Protein AF-0000000086326693 (afdb_homodimer)

Nearest PDB structures (foldseek):
  5u6q-assembly1_C  TM=7.916E-01  e=4.468E-05  Homo sapiens
  8vz9-assembly1_A  TM=7.920E-01  e=3.953E-05  Mus musculus
  4g42-assembly1_A  TM=7.982E-01  e=3.953E-05  Gallus gallus
  8vz8-assembly1_A  TM=7.924E-01  e=7.752E-05  Mus musculus
  4g43-assembly2_D  TM=7.027E-01  e=4.750E-05  Gallus gallus

Sequence (222 aa):
MMSLFAQTVAEQQIPERHSLYYVYTALSKPVAAPGIFEFVAMGLLDDRQIDYYNSRDKVKVPKQDWMKERNTKDYWDKGTQSRRSKDDCHCEAHHTVTQQNVSSAFNHHPEMMSLFAQTVAEQQIPERHSLYYVYTALSKPVAAPGIFEFVAMGLLDDRQIDYYNSRDKVKVPKQDWMKERNTKDYWDKGTQSRRSKDDCHCEAHHTVTQQNVSSAFNHHPE

Foldseek 3Di:
DPPPPPPPPPVPPPPDDKDKDWDWAADPDDDPDPPGARIKIFMDIRNHTQWIAGPPVLFIDGPDPVSVVVDDPVVRVVVSVVRVCCVVCVDPVCCVCCVVCVVVVVVPPDD/DPPPPPPPPPVPPPPDDKDKDWDWAADPDDDPDPPGARIKIFMDIRNHTQWIAGPPVLFIDGPDPVSVVVDDPVVRVVVSVVRVCCVVVPVVVPCVCVVVCVVVVVVPPDD

InterPro domains:
  IPR011161 MHC class I-like antigen recognition-like [PF00129] (16-102)
  IPR011162 MHC classes I/II-like antigen recognition protein [SSF54452] (17-88)
  IPR037055 MHC class I-like antigen recognition-like superfamily [G3DSA:3.30.500.10] (16-109)
  IPR050208 Antigen-presenting and immune regulatory MHC class I-related [PTHR16675] (7-99)

pLDDT: mean 78.83, std 21.09, range [26.77, 98.75]

Solvent-accessible surface area (backbone atoms only — not comparable to full-atom values): 12650 Å² total; per-residue (Å²): 133,84,76,78,75,74,70,72,72,69,72,74,71,68,80,79,76,45,40,38,37,40,39,40,36,38,37,77,46,79,55,100,46,89,93,49,58,39,28,35,38,37,32,26,47,71,88,35,59,40,32,41,30,36,63,82,79,63,47,44,39,65,61,34,69,68,53,48,72,72,48,55,71,65,58,38,50,52,49,19,53,56,51,46,49,55,57,68,50,60,37,67,60,55,50,47,48,46,54,47,41,55,52,48,66,58,59,63,54,74,128,133,85,77,76,74,73,69,73,71,70,70,74,71,70,83,78,74,46,41,39,37,40,40,38,36,37,37,77,47,81,55,99,46,89,93,50,58,38,28,36,37,36,32,26,48,69,87,36,57,40,33,40,31,37,64,83,79,63,46,45,40,65,62,35,70,68,52,48,72,72,46,55,70,65,57,38,51,52,47,18,52,55,51,46,48,53,63,71,65,30,50,51,67,50,40,49,48,45,53,49,41,55,51,48,65,58,58,63,52,77,129

Organism: NCBI:txid299321

Radius of gyration: 23.45 Å; Cα contacts (8 Å, |Δi|>4): 303; chains: 2; bounding box: 39×99×65 Å

Secondary structure (DSSP, 8-state):
------------------EEEEEEEEESS---STT--SEEEEEEETTEEEEEEETTT---EESSHHHHHHS-HHHHHHHHHHHHHHHHS--HHHHHHHHHHHHHHHHTS--/------------------EEEEEEEEESS---STT--SEEEEEEETTEEEEEEETTT---EESSHHHHHHS-HHHHHHHHHHHHHHHHS-TTHHHHHHHHHHHHHHHT---

Structure (mmCIF, N/CA/C/O backbone):
data_AF-0000000086326693-model_v1
#
loop_
_entity.id
_entity.type
_entity.pdbx_description
1 polymer 'MHC class I-like antigen recognition-like domain-containing protein'
#
loop_
_atom_site.group_PDB
_atom_site.id
_atom_site.type_symbol
_atom_site.label_atom_id
_atom_site.label_alt_id
_atom_site.label_comp_id
_atom_site.label_asym_id
_atom_site.label_entity_id
_atom_site.label_seq_id
_atom_site.pdbx_PDB_ins_code
_atom_site.Cartn_x
_atom_site.Cartn_y
_atom_site.Cartn_z
_atom_site.occupancy
_atom_site.B_iso_or_equiv
_atom_site.auth_seq_id
_atom_site.auth_comp_id
_atom_site.auth_asym_id
_atom_site.auth_atom_id
_atom_site.pdbx_PDB_model_num
ATOM 1 N N . MET A 1 1 ? -12.312 -61.75 -6.883 1 44.56 1 MET A N 1
ATOM 2 C CA . MET A 1 1 ? -11.453 -60.594 -7.117 1 44.56 1 MET A CA 1
ATOM 3 C C . MET A 1 1 ? -12.258 -59.312 -7.121 1 44.56 1 MET A C 1
ATOM 5 O O . MET A 1 1 ? -12.93 -59 -8.109 1 44.56 1 MET A O 1
ATOM 9 N N . MET A 1 2 ? -12.812 -58.938 -5.941 1 48.97 2 MET A N 1
ATOM 10 C CA . MET A 1 2 ? -13.539 -57.688 -5.723 1 48.97 2 MET A CA 1
ATOM 11 C C . MET A 1 2 ? -12.641 -56.469 -5.953 1 48.97 2 MET A C 1
ATOM 13 O O . MET A 1 2 ? -11.633 -56.312 -5.258 1 48.97 2 MET A O 1
ATOM 17 N N . SER A 1 3 ? -12.477 -55.969 -7.199 1 49.78 3 SER A N 1
ATOM 18 C CA . SER A 1 3 ? -11.727 -54.75 -7.531 1 49.78 3 SER A CA 1
ATOM 19 C C . SER A 1 3 ? -12.227 -53.562 -6.73 1 49.78 3 SER A C 1
ATOM 21 O O . SER A 1 3 ? -13.398 -53.188 -6.832 1 49.78 3 SER A O 1
ATOM 23 N N . LEU A 1 4 ? -11.766 -53.312 -5.527 1 51.91 4 LEU A N 1
ATOM 24 C CA . LEU A 1 4 ? -11.977 -52.094 -4.777 1 51.91 4 LEU A CA 1
ATOM 25 C C . LEU A 1 4 ? -11.656 -50.875 -5.633 1 51.91 4 LEU A C 1
ATOM 27 O O . LEU A 1 4 ? -10.5 -50.656 -6.02 1 51.91 4 LEU A O 1
ATOM 31 N N . PHE A 1 5 ? -12.586 -50.469 -6.551 1 54.91 5 PHE A N 1
ATOM 32 C CA . PHE A 1 5 ? -12.516 -49.188 -7.219 1 54.91 5 PHE A CA 1
ATOM 33 C C . PHE A 1 5 ? -12.219 -48.094 -6.215 1 54.91 5 PHE A C 1
ATOM 35 O O . PHE A 1 5 ? -13.07 -47.75 -5.391 1 54.91 5 PHE A O 1
ATOM 42 N N . ALA A 1 6 ? -10.984 -47.969 -5.742 1 54.5 6 ALA A N 1
ATOM 43 C CA . ALA A 1 6 ? -10.602 -46.719 -5.074 1 54.5 6 ALA A CA 1
ATOM 44 C C . ALA A 1 6 ? -11.047 -45.5 -5.879 1 54.5 6 ALA A C 1
ATOM 46 O O . ALA A 1 6 ? -10.508 -45.25 -6.957 1 54.5 6 ALA A O 1
ATOM 47 N N . GLN A 1 7 ? -12.32 -45.188 -5.898 1 51.72 7 GLN A N 1
ATOM 48 C CA . GLN A 1 7 ? -12.695 -43.875 -6.414 1 51.72 7 GLN A CA 1
ATOM 49 C C . GLN A 1 7 ? -11.812 -42.781 -5.824 1 51.72 7 GLN A C 1
ATOM 51 O O . GLN A 1 7 ? -11.719 -42.656 -4.602 1 51.72 7 GLN A O 1
ATOM 56 N N . THR A 1 8 ? -10.672 -42.531 -6.383 1 52.81 8 THR A N 1
ATOM 57 C CA . THR A 1 8 ? -9.977 -41.312 -6.02 1 52.81 8 THR A CA 1
ATOM 58 C C . THR A 1 8 ? -10.961 -40.156 -5.855 1 52.81 8 THR A C 1
ATOM 60 O O . THR A 1 8 ? -11.719 -39.844 -6.773 1 52.81 8 THR A O 1
ATOM 63 N N . VAL A 1 9 ? -11.773 -40.125 -4.812 1 50.25 9 VAL A N 1
ATOM 64 C CA . VAL A 1 9 ? -12.477 -38.875 -4.496 1 50.25 9 VAL A CA 1
ATOM 65 C C . VAL A 1 9 ? -11.609 -37.688 -4.883 1 50.25 9 VAL A C 1
ATOM 67 O O . VAL A 1 9 ? -10.484 -37.531 -4.391 1 50.25 9 VAL A O 1
ATOM 70 N N . ALA A 1 10 ? -11.445 -37.375 -6.195 1 50.97 10 ALA A N 1
ATOM 71 C CA . ALA A 1 10 ? -10.883 -36.094 -6.539 1 50.97 10 ALA A CA 1
ATOM 72 C C . ALA A 1 10 ? -11.328 -35.031 -5.539 1 50.97 10 ALA A C 1
ATOM 74 O O . ALA A 1 10 ? -12.523 -34.75 -5.402 1 50.97 10 ALA A O 1
ATOM 75 N N . GLU A 1 11 ? -10.836 -34.969 -4.344 1 50.78 11 GLU A N 1
ATOM 76 C CA . GLU A 1 11 ? -11.148 -33.812 -3.488 1 50.78 11 GLU A CA 1
ATOM 77 C C . GLU A 1 11 ? -11.352 -32.531 -4.312 1 50.78 11 GLU A C 1
ATOM 79 O O . GLU A 1 11 ? -10.492 -32.188 -5.113 1 50.78 11 GLU A O 1
ATOM 84 N N . GLN A 1 12 ? -12.492 -32.312 -4.938 1 51.44 12 GLN A N 1
ATOM 85 C CA . GLN A 1 12 ? -12.844 -31.047 -5.574 1 51.44 12 GLN A CA 1
ATOM 86 C C . GLN A 1 12 ? -12.117 -29.875 -4.902 1 51.44 12 GLN A C 1
ATOM 88 O O . GLN A 1 12 ? -12.305 -29.625 -3.709 1 51.44 12 GLN A O 1
ATOM 93 N N . GLN A 1 13 ? -10.867 -29.641 -5.133 1 55.97 13 GLN A N 1
ATOM 94 C CA . GLN A 1 13 ? -10.062 -28.594 -4.504 1 55.97 13 GLN A CA 1
ATOM 95 C C . GLN A 1 13 ? -10.781 -27.25 -4.535 1 55.97 13 GLN A C 1
ATOM 97 O O . GLN A 1 13 ? -11.32 -26.859 -5.57 1 55.97 13 GLN A O 1
ATOM 102 N N . ILE A 1 14 ? -11.711 -26.891 -3.566 1 57.16 14 ILE A N 1
ATOM 103 C CA . ILE A 1 14 ? -12.273 -25.547 -3.439 1 57.16 14 ILE A CA 1
ATOM 104 C C . ILE A 1 14 ? -11.219 -24.516 -3.836 1 57.16 14 ILE A C 1
ATOM 106 O O . ILE A 1 14 ? -10.086 -24.547 -3.352 1 57.16 14 ILE A O 1
ATOM 110 N N . PRO A 1 15 ? -11.422 -24.016 -5.07 1 66 15 PRO A N 1
ATOM 111 C CA . PRO A 1 15 ? -10.422 -23.031 -5.469 1 66 15 PRO A CA 1
ATOM 112 C C . PRO A 1 15 ? -9.992 -22.125 -4.312 1 66 15 PRO A C 1
ATOM 114 O O . PRO A 1 15 ? -10.836 -21.656 -3.539 1 66 15 PRO A O 1
ATOM 117 N N . GLU A 1 16 ? -8.789 -22.219 -3.918 1 80.69 16 GLU A N 1
ATOM 118 C CA . GLU A 1 16 ? -8.242 -21.484 -2.785 1 80.69 16 GLU A CA 1
ATOM 119 C C . GLU A 1 16 ? -8.273 -19.969 -3.043 1 80.69 16 GLU A C 1
ATOM 121 O O . GLU A 1 16 ? -8.094 -19.531 -4.18 1 80.69 16 GLU A O 1
ATOM 126 N N . ARG A 1 17 ? -8.781 -19.172 -2.061 1 84.12 17 ARG A N 1
ATOM 127 C CA . ARG A 1 17 ? -8.742 -17.719 -2.086 1 84.12 17 ARG A CA 1
ATOM 128 C C . ARG A 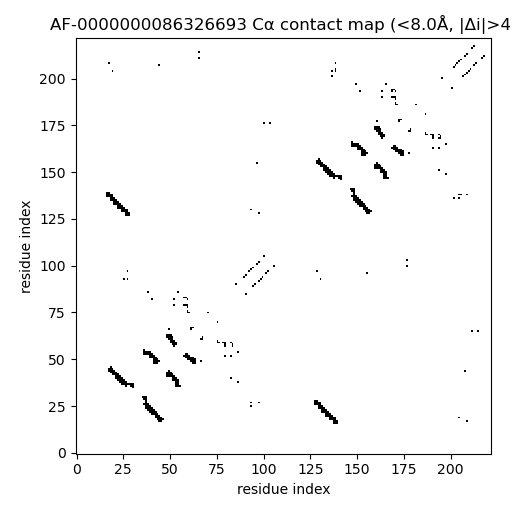1 17 ? -7.383 -17.203 -1.624 1 84.12 17 ARG A C 1
ATOM 130 O O . ARG A 1 17 ? -6.801 -17.719 -0.669 1 84.12 17 ARG A O 1
ATOM 137 N N . HIS A 1 18 ? -6.895 -16.312 -2.379 1 88.31 18 HIS A N 1
ATOM 138 C CA . HIS A 1 18 ? -5.637 -15.672 -2.02 1 88.31 18 HIS A CA 1
ATOM 139 C C . HIS A 1 18 ? -5.828 -14.172 -1.798 1 88.31 18 HIS A C 1
ATOM 141 O O . HIS A 1 18 ? -6.754 -13.578 -2.346 1 88.31 18 HIS A O 1
ATOM 147 N N . SER A 1 19 ? -5.016 -13.641 -0.996 1 90.62 19 SER A N 1
ATOM 148 C CA . SER A 1 19 ? -5.023 -12.203 -0.742 1 90.62 19 SER A CA 1
ATOM 149 C C . SER A 1 19 ? -3.674 -11.578 -1.074 1 90.62 19 SER A C 1
ATOM 151 O O . SER A 1 19 ? -2.627 -12.125 -0.717 1 90.62 19 SER A O 1
ATOM 153 N N . LEU A 1 20 ? -3.707 -10.516 -1.828 1 92.38 20 LEU A N 1
ATOM 154 C CA . LEU A 1 20 ? -2.523 -9.734 -2.158 1 92.38 20 LEU A CA 1
ATOM 155 C C . LEU A 1 20 ? -2.555 -8.375 -1.458 1 92.38 20 LEU A C 1
ATOM 157 O O . LEU A 1 20 ? -3.58 -7.695 -1.468 1 92.38 20 LEU A O 1
ATOM 161 N N . TYR A 1 21 ? -1.428 -8.094 -0.777 1 93.56 21 TYR A N 1
ATOM 162 C CA . TYR A 1 21 ? -1.257 -6.797 -0.128 1 93.56 21 TYR A CA 1
ATOM 163 C C . TYR A 1 21 ? -0.06 -6.051 -0.706 1 93.56 21 TYR A C 1
ATOM 165 O O . TYR A 1 21 ? 1.015 -6.633 -0.882 1 93.56 21 TYR A O 1
ATOM 173 N N . TYR A 1 22 ? -0.239 -4.762 -1.084 1 93.62 22 TYR A N 1
ATOM 174 C CA . TYR A 1 22 ? 0.846 -3.818 -1.333 1 93.62 22 TYR A CA 1
ATOM 175 C C . TYR A 1 22 ? 0.826 -2.682 -0.319 1 93.62 22 TYR A C 1
ATOM 177 O O . TYR A 1 22 ? -0.18 -1.98 -0.183 1 93.62 22 TYR A O 1
ATOM 185 N N . VAL A 1 23 ? 1.954 -2.525 0.413 1 95.88 23 VAL A N 1
ATOM 186 C CA . VAL A 1 23 ? 2.033 -1.565 1.509 1 95.88 23 VAL A CA 1
ATOM 187 C C . VAL A 1 23 ? 3.174 -0.583 1.255 1 95.88 23 VAL A C 1
ATOM 189 O O . VAL A 1 23 ? 4.297 -0.992 0.949 1 95.88 23 VAL A O 1
ATOM 192 N N . TYR A 1 24 ? 2.854 0.665 1.275 1 93.81 24 TYR A N 1
ATOM 193 C CA . TYR A 1 24 ? 3.824 1.752 1.235 1 93.81 24 TYR A CA 1
ATOM 194 C C . TYR A 1 24 ? 3.883 2.48 2.572 1 93.81 24 TYR A C 1
ATOM 196 O O . TYR A 1 24 ? 2.855 2.92 3.094 1 93.81 24 TYR A O 1
ATOM 204 N N . THR A 1 25 ? 5.059 2.541 3.166 1 94.31 25 THR A N 1
ATOM 205 C CA . THR A 1 25 ? 5.219 3.207 4.453 1 94.31 25 THR A CA 1
ATOM 206 C C . THR A 1 25 ? 6.234 4.34 4.355 1 94.31 25 THR A C 1
ATOM 208 O O . THR A 1 25 ? 7.293 4.184 3.74 1 94.31 25 THR A O 1
ATOM 211 N N . ALA A 1 26 ? 5.879 5.434 4.895 1 92.56 26 ALA A N 1
ATOM 212 C CA . ALA A 1 26 ? 6.801 6.559 5.016 1 92.56 26 ALA A CA 1
ATOM 213 C C . ALA A 1 26 ? 6.836 7.09 6.445 1 92.56 26 ALA A C 1
ATOM 215 O O . ALA A 1 26 ? 5.793 7.211 7.094 1 92.56 26 ALA A O 1
ATOM 216 N N . LEU A 1 27 ? 7.977 7.34 6.938 1 91.25 27 LEU A N 1
ATOM 217 C CA . LEU A 1 27 ? 8.172 7.992 8.227 1 91.25 27 LEU A CA 1
ATOM 218 C C . LEU A 1 27 ? 8.492 9.469 8.039 1 91.25 27 LEU A C 1
ATOM 220 O O . LEU A 1 27 ? 9.25 9.836 7.137 1 91.25 27 LEU A O 1
ATOM 224 N N . SER A 1 28 ? 7.906 10.297 8.883 1 85.75 28 SER A N 1
ATOM 225 C CA . SER A 1 28 ? 8.156 11.727 8.781 1 85.75 28 SER A CA 1
ATOM 226 C C . SER A 1 28 ? 9.578 12.07 9.219 1 85.75 28 SER A C 1
ATOM 228 O O . SER A 1 28 ? 10.094 13.141 8.875 1 85.75 28 SER A O 1
ATOM 230 N N . LYS A 1 29 ? 10.133 11.266 10.062 1 86 29 LYS A N 1
ATOM 231 C CA . LYS A 1 29 ? 11.516 11.398 10.523 1 86 29 LYS A CA 1
ATOM 232 C C . LYS A 1 29 ? 12.234 10.055 10.523 1 86 29 LYS A C 1
ATOM 234 O O . LYS A 1 29 ? 11.617 9.016 10.766 1 86 29 LYS A O 1
ATOM 239 N N . PRO A 1 30 ? 13.531 10.234 10.211 1 89.56 30 PRO A N 1
ATOM 240 C CA . PRO A 1 30 ? 14.281 8.977 10.234 1 89.56 30 PRO A CA 1
ATOM 241 C C . PRO A 1 30 ? 14.375 8.375 11.633 1 89.56 30 PRO A C 1
ATOM 243 O O . PRO A 1 30 ? 14.273 9.094 12.633 1 89.56 30 PRO A O 1
ATOM 246 N N . VAL A 1 31 ? 14.414 7.121 11.734 1 90.06 31 VAL A N 1
ATOM 247 C CA . VAL A 1 31 ? 14.688 6.371 12.953 1 90.06 31 VAL A CA 1
ATOM 248 C C . VAL A 1 31 ? 16.047 5.672 12.836 1 90.06 31 VAL A C 1
ATOM 250 O O . VAL A 1 31 ? 16.297 4.977 11.852 1 90.06 31 VAL A O 1
ATOM 253 N N . ALA A 1 32 ? 16.859 5.992 13.773 1 90.31 32 ALA A N 1
ATOM 254 C CA . ALA A 1 32 ? 18.172 5.375 13.773 1 90.31 32 ALA A CA 1
ATOM 255 C C . ALA A 1 32 ? 18.125 3.953 14.32 1 90.31 32 ALA A C 1
ATOM 257 O O . ALA A 1 32 ? 18.641 3.68 15.406 1 90.31 32 ALA A O 1
ATOM 258 N N . ALA A 1 33 ? 17.5 3.088 13.773 1 92.75 33 ALA A N 1
ATOM 259 C CA . ALA A 1 33 ? 17.391 1.672 14.125 1 92.75 33 ALA A CA 1
ATOM 260 C C . ALA A 1 33 ? 17.516 0.793 12.883 1 92.75 33 ALA A C 1
ATOM 262 O O . ALA A 1 33 ? 17.016 1.146 11.812 1 92.75 33 ALA A O 1
ATOM 263 N N . PRO A 1 34 ? 18.266 -0.292 13.062 1 93.69 34 PRO A N 1
ATOM 264 C CA . PRO A 1 34 ? 18.406 -1.204 11.922 1 93.69 34 PRO A CA 1
ATOM 265 C C . PRO A 1 34 ? 17.047 -1.695 11.398 1 93.69 34 PRO A C 1
ATOM 267 O O . PRO A 1 34 ? 16.156 -1.978 12.188 1 93.69 34 PRO A O 1
ATOM 270 N N . GLY A 1 35 ? 16.922 -1.695 10.211 1 94.31 35 GLY A N 1
ATOM 271 C CA . GLY A 1 35 ? 15.734 -2.291 9.602 1 94.31 35 GLY A CA 1
ATOM 272 C C . GLY A 1 35 ? 14.562 -1.332 9.508 1 94.31 35 GLY A C 1
ATOM 273 O O . GLY A 1 35 ? 13.516 -1.68 8.969 1 94.31 35 GLY A O 1
ATOM 274 N N . ILE A 1 36 ? 14.797 -0.209 10.125 1 95.44 36 ILE A N 1
ATOM 275 C CA . ILE A 1 36 ? 13.742 0.793 10.055 1 95.44 36 ILE A CA 1
ATOM 276 C C . ILE A 1 36 ? 14.141 1.898 9.078 1 95.44 36 ILE A C 1
ATOM 278 O O . ILE A 1 36 ? 15.141 2.588 9.289 1 95.44 36 ILE A O 1
ATOM 282 N N . PHE A 1 37 ? 13.406 2.066 8.008 1 96 37 PHE A N 1
ATOM 283 C CA . PHE A 1 37 ? 13.742 2.992 6.938 1 96 37 PHE A CA 1
ATOM 284 C C . PHE A 1 37 ? 12.648 4.031 6.754 1 96 37 PHE A C 1
ATOM 286 O O . PHE A 1 37 ? 11.492 3.801 7.129 1 96 37 PHE A O 1
ATOM 293 N N . GLU A 1 38 ? 12.969 5.133 6.258 1 92.88 38 GLU A N 1
ATOM 294 C CA . GLU A 1 38 ? 12.023 6.234 6.09 1 92.88 38 GLU A CA 1
ATOM 295 C C . GLU A 1 38 ? 10.922 5.871 5.098 1 92.88 38 GLU A C 1
ATOM 297 O O . GLU A 1 38 ? 9.797 6.367 5.199 1 92.88 38 GLU A O 1
ATOM 302 N N . PHE A 1 39 ? 11.359 5.137 4.156 1 93.44 39 PHE A N 1
ATOM 303 C CA . PHE A 1 39 ? 10.383 4.664 3.182 1 93.44 39 PHE A CA 1
ATOM 304 C C . PHE A 1 39 ? 10.578 3.18 2.896 1 93.44 39 PHE A C 1
ATOM 306 O O . PHE A 1 39 ? 11.703 2.719 2.705 1 93.44 39 PHE A O 1
ATOM 313 N N . VAL A 1 40 ? 9.445 2.477 2.945 1 96.94 40 VAL A N 1
ATOM 314 C CA . VAL A 1 40 ? 9.414 1.059 2.604 1 96.94 40 VAL A CA 1
ATOM 315 C C . VAL A 1 40 ? 8.211 0.763 1.714 1 96.94 40 VAL A C 1
ATOM 317 O O . VAL A 1 40 ? 7.148 1.37 1.874 1 96.94 40 VAL A O 1
ATOM 320 N N . ALA A 1 41 ? 8.391 -0.062 0.745 1 96.31 41 ALA A N 1
ATOM 321 C CA . ALA A 1 41 ? 7.316 -0.651 -0.049 1 96.31 41 ALA A CA 1
ATOM 322 C C . ALA A 1 41 ? 7.434 -2.172 -0.093 1 96.31 41 ALA A C 1
ATOM 324 O O . ALA A 1 41 ? 8.531 -2.709 -0.288 1 96.31 41 ALA A O 1
ATOM 325 N N . MET A 1 42 ? 6.344 -2.85 0.125 1 97.62 42 MET A N 1
ATOM 326 C CA . MET A 1 42 ? 6.406 -4.309 0.083 1 97.62 42 MET A CA 1
ATOM 327 C C . MET A 1 42 ? 5.098 -4.898 -0.426 1 97.62 42 MET A C 1
ATOM 329 O O . MET A 1 42 ? 4.035 -4.289 -0.274 1 97.62 42 MET A O 1
ATOM 333 N N . GLY A 1 43 ? 5.207 -5.98 -1.081 1 94.75 43 GLY A N 1
ATOM 334 C CA . GLY A 1 43 ? 4.07 -6.816 -1.437 1 94.75 43 GLY A CA 1
ATOM 335 C C . GLY A 1 43 ? 3.975 -8.078 -0.604 1 94.75 43 GLY A C 1
ATOM 336 O O . GLY A 1 43 ? 4.992 -8.688 -0.269 1 94.75 43 GLY A O 1
ATOM 337 N N . LEU A 1 44 ? 2.76 -8.477 -0.249 1 95.31 44 LEU A N 1
ATOM 338 C CA . LEU A 1 44 ? 2.48 -9.727 0.451 1 95.31 44 LEU A CA 1
ATOM 339 C C . LEU A 1 44 ? 1.441 -10.555 -0.301 1 95.31 44 LEU A C 1
ATOM 341 O O . LE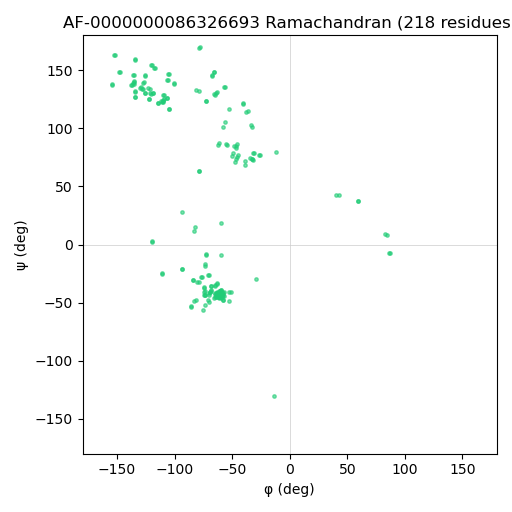U A 1 44 ? 0.426 -10.016 -0.751 1 95.31 44 LEU A O 1
ATOM 345 N N . LEU A 1 45 ? 1.754 -11.758 -0.489 1 92.81 45 LEU A N 1
ATOM 346 C CA . LEU A 1 45 ? 0.782 -12.734 -0.958 1 92.81 45 LEU A CA 1
ATOM 347 C C . LEU A 1 45 ? 0.445 -13.734 0.144 1 92.81 45 LEU A C 1
ATOM 349 O O . LEU A 1 45 ? 1.315 -14.484 0.6 1 92.81 45 LEU A O 1
ATOM 353 N N . ASP A 1 46 ? -0.819 -13.867 0.501 1 89.69 46 ASP A N 1
ATOM 354 C CA . ASP A 1 46 ? -1.253 -14.75 1.584 1 89.69 46 ASP A CA 1
ATOM 355 C C . ASP A 1 46 ? -0.317 -14.641 2.785 1 89.69 46 ASP A C 1
ATOM 357 O O . ASP A 1 46 ? 0.162 -15.648 3.299 1 89.69 46 ASP A O 1
ATOM 361 N N . ASP A 1 47 ? 0.16 -13.578 3.248 1 91 47 ASP A N 1
ATOM 362 C CA . ASP A 1 47 ? 0.946 -13.219 4.426 1 91 47 ASP A CA 1
ATOM 363 C C . ASP A 1 47 ? 2.434 -13.477 4.191 1 91 47 ASP A C 1
ATOM 365 O O . ASP A 1 47 ? 3.217 -13.523 5.141 1 91 47 ASP A O 1
ATOM 369 N N . ARG A 1 48 ? 2.75 -13.781 2.961 1 93.44 48 ARG A N 1
ATOM 370 C CA . ARG A 1 48 ? 4.152 -13.961 2.604 1 93.44 48 ARG A CA 1
ATOM 371 C C . ARG A 1 48 ? 4.668 -12.781 1.786 1 93.44 48 ARG A C 1
ATOM 373 O O . ARG A 1 48 ? 4.051 -12.391 0.792 1 93.44 48 ARG A O 1
ATOM 380 N N . GLN A 1 49 ? 5.762 -12.242 2.316 1 96.88 49 GLN A N 1
ATOM 381 C CA . GLN A 1 49 ? 6.371 -11.141 1.574 1 96.88 49 GLN A CA 1
ATOM 382 C C . GLN A 1 49 ? 6.91 -11.617 0.228 1 96.88 49 GLN A C 1
ATOM 384 O O . GLN A 1 49 ? 7.637 -12.609 0.162 1 96.88 49 GLN A O 1
ATOM 389 N N . ILE A 1 50 ? 6.523 -10.914 -0.867 1 94.5 50 ILE A N 1
ATOM 390 C CA . ILE A 1 50 ? 6.906 -11.383 -2.193 1 94.5 50 ILE A CA 1
ATOM 391 C C . ILE A 1 50 ? 7.926 -10.43 -2.809 1 94.5 50 ILE A C 1
ATOM 393 O O . ILE A 1 50 ? 8.695 -10.812 -3.693 1 94.5 50 ILE A O 1
ATOM 397 N N . ASP A 1 51 ? 7.949 -9.133 -2.385 1 96.62 51 ASP A N 1
ATOM 398 C CA . ASP A 1 51 ? 8.953 -8.156 -2.807 1 96.62 51 ASP A CA 1
ATOM 399 C C . ASP A 1 51 ? 9.156 -7.09 -1.737 1 96.62 51 ASP A C 1
ATOM 401 O O . ASP A 1 51 ? 8.406 -7.023 -0.762 1 96.62 51 ASP A O 1
ATOM 405 N N . TYR A 1 52 ? 10.281 -6.367 -1.868 1 98.5 52 TYR A N 1
ATOM 406 C CA . TYR A 1 52 ? 10.664 -5.426 -0.825 1 98.5 52 TYR A CA 1
ATOM 407 C C . TYR A 1 52 ? 11.531 -4.305 -1.394 1 98.5 52 TYR A C 1
ATOM 409 O O . TYR A 1 52 ? 12.383 -4.547 -2.25 1 98.5 52 TYR A O 1
ATOM 417 N N . TYR A 1 53 ? 11.234 -3.168 -0.948 1 98.25 53 TYR A N 1
ATOM 418 C CA . TYR A 1 53 ? 11.977 -1.951 -1.249 1 98.25 53 TYR A CA 1
ATOM 419 C C . TYR A 1 53 ? 12.148 -1.095 -0 1 98.25 53 TYR A C 1
ATOM 421 O O . TYR A 1 53 ? 11.227 -0.963 0.804 1 98.25 53 TYR A O 1
ATOM 429 N N . ASN A 1 54 ? 13.398 -0.538 0.185 1 97.62 54 ASN A N 1
ATOM 430 C CA . ASN A 1 54 ? 13.602 0.446 1.244 1 97.62 54 ASN A CA 1
ATOM 431 C C . ASN A 1 54 ? 14.406 1.643 0.752 1 97.62 54 ASN A C 1
ATOM 433 O O . ASN A 1 54 ? 15.07 1.567 -0.286 1 97.62 54 ASN A O 1
ATOM 437 N N . SER A 1 55 ? 14.281 2.689 1.446 1 95.62 55 SER A N 1
ATOM 438 C CA . SER A 1 55 ? 14.844 3.975 1.033 1 95.62 55 SER A CA 1
ATOM 439 C C . SER A 1 55 ? 16.359 3.99 1.172 1 95.62 55 SER A C 1
ATOM 441 O O . SER A 1 55 ? 17.016 4.934 0.733 1 95.62 55 SER A O 1
ATOM 443 N N . ARG A 1 56 ? 16.953 2.982 1.783 1 96.56 56 ARG A N 1
ATOM 444 C CA . ARG A 1 56 ? 18.406 2.904 1.881 1 96.56 56 ARG A CA 1
ATOM 445 C C . ARG A 1 56 ? 19.016 2.256 0.638 1 96.56 56 ARG A C 1
ATOM 447 O O . ARG A 1 56 ? 19.859 2.85 -0.031 1 96.56 56 ARG A O 1
ATOM 454 N N . ASP A 1 57 ? 18.516 1.049 0.291 1 98.12 57 ASP A N 1
ATOM 455 C CA . ASP A 1 57 ? 19.078 0.278 -0.812 1 98.12 57 ASP A CA 1
ATOM 456 C C . ASP A 1 57 ? 18.5 0.728 -2.15 1 98.12 57 ASP A C 1
ATOM 458 O O . ASP A 1 57 ? 19.156 0.608 -3.188 1 98.12 57 ASP A O 1
ATOM 462 N N . LYS A 1 58 ? 17.344 1.158 -2.121 1 98.25 58 LYS A N 1
ATOM 463 C CA . LYS A 1 58 ? 16.641 1.764 -3.252 1 98.25 58 LYS A CA 1
ATOM 464 C C . LYS A 1 58 ? 16.547 0.792 -4.426 1 98.25 58 LYS A C 1
ATOM 466 O O . LYS A 1 58 ? 16.75 1.184 -5.578 1 98.25 58 LYS A O 1
ATOM 471 N N . VAL A 1 59 ? 16.344 -0.495 -4.113 1 98.75 59 VAL A N 1
ATOM 472 C CA . VAL A 1 59 ? 16.141 -1.547 -5.102 1 98.75 59 VAL A CA 1
ATOM 473 C C . VAL A 1 59 ? 14.961 -2.426 -4.68 1 98.75 59 VAL A C 1
ATOM 475 O O . VAL A 1 59 ? 14.867 -2.836 -3.521 1 98.75 59 VAL A O 1
ATOM 478 N N . LYS A 1 60 ? 13.977 -2.602 -5.617 1 98.56 60 LYS A N 1
ATOM 479 C CA . LYS A 1 60 ? 12.953 -3.623 -5.406 1 98.56 60 LYS A CA 1
ATOM 480 C C . LYS A 1 60 ? 13.523 -5.023 -5.609 1 98.56 60 LYS A C 1
ATOM 482 O O . LYS A 1 60 ? 14.047 -5.336 -6.68 1 98.56 60 LYS A O 1
ATOM 487 N N . VAL A 1 61 ? 13.398 -5.867 -4.574 1 98.56 61 VAL A N 1
ATOM 488 C CA . VAL A 1 61 ? 14.016 -7.188 -4.637 1 98.56 61 VAL A CA 1
ATOM 489 C C . VAL A 1 61 ? 12.969 -8.266 -4.371 1 98.56 61 VAL A C 1
ATOM 491 O O . VAL A 1 61 ? 12.008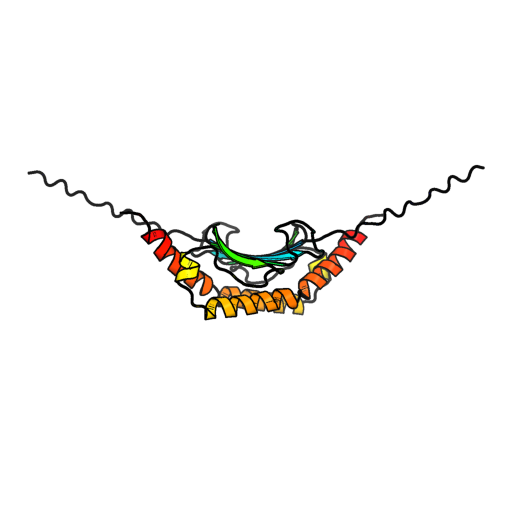 -8.039 -3.625 1 98.56 61 VAL A O 1
ATOM 494 N N . PRO A 1 62 ? 13.117 -9.43 -5.051 1 96.69 62 PRO A N 1
ATOM 495 C CA . PRO A 1 62 ? 12.234 -10.555 -4.734 1 96.69 62 PRO A CA 1
ATOM 496 C C . PRO A 1 62 ? 12.484 -11.133 -3.344 1 96.69 62 PRO A C 1
ATOM 498 O O . PRO A 1 62 ? 13.633 -11.18 -2.891 1 96.69 62 PRO A O 1
ATOM 501 N N . LYS A 1 63 ? 11.359 -11.586 -2.717 1 97.5 63 LYS A N 1
ATOM 502 C CA . LYS A 1 63 ? 11.508 -12.203 -1.398 1 97.5 63 LYS A CA 1
ATOM 503 C C . LYS A 1 63 ? 11.023 -13.648 -1.411 1 97.5 63 LYS A C 1
ATOM 505 O O . LYS A 1 63 ? 11 -14.312 -0.371 1 97.5 63 LYS A O 1
ATOM 510 N N . GLN A 1 64 ? 10.602 -14.172 -2.562 1 93.75 64 GLN A N 1
ATOM 511 C CA . GLN A 1 64 ? 10.266 -15.562 -2.822 1 93.75 64 GLN A CA 1
ATOM 512 C C . GLN A 1 64 ? 11.023 -16.094 -4.039 1 93.75 64 GLN A C 1
ATOM 514 O O . GLN A 1 64 ? 11.18 -15.383 -5.035 1 93.75 64 GLN A O 1
ATOM 519 N N . ASP A 1 65 ? 11.508 -17.281 -3.977 1 92.81 65 ASP A N 1
ATOM 520 C CA . ASP A 1 65 ? 12.289 -17.859 -5.066 1 92.81 65 ASP A CA 1
ATOM 521 C C . ASP A 1 65 ? 11.492 -17.859 -6.371 1 92.81 65 ASP A C 1
ATOM 523 O O . ASP A 1 65 ? 12.031 -17.547 -7.434 1 92.81 65 ASP A O 1
ATOM 527 N N . TRP A 1 66 ? 10.227 -18.266 -6.207 1 88.94 66 TRP A N 1
ATOM 528 C CA . TRP A 1 66 ? 9.445 -18.359 -7.43 1 88.94 66 TRP A CA 1
ATOM 529 C C . TRP A 1 66 ? 9.289 -16.984 -8.078 1 88.94 66 TRP A C 1
ATOM 531 O O . TRP A 1 66 ? 9.219 -16.875 -9.305 1 88.94 66 TRP A O 1
ATOM 541 N N . MET A 1 67 ? 9.203 -15.93 -7.227 1 91.69 67 MET A N 1
ATOM 542 C CA . MET A 1 67 ? 9.156 -14.578 -7.773 1 91.69 67 MET A CA 1
ATOM 543 C C . MET A 1 67 ? 10.438 -14.242 -8.531 1 91.69 67 MET A C 1
ATOM 545 O O . MET A 1 67 ? 10.391 -13.648 -9.602 1 91.69 67 MET A O 1
ATOM 549 N N . LYS A 1 68 ? 11.523 -14.562 -7.949 1 93.12 68 LYS A N 1
ATOM 550 C CA . LYS A 1 68 ? 12.828 -14.305 -8.555 1 93.12 68 LYS A CA 1
ATOM 551 C C . LYS A 1 68 ? 12.977 -15.047 -9.883 1 93.12 68 LYS A C 1
ATOM 553 O O . LYS A 1 68 ? 13.414 -14.469 -10.875 1 93.12 68 LYS A O 1
ATOM 558 N N . GLU A 1 69 ? 12.609 -16.25 -9.938 1 91.56 69 GLU A N 1
ATOM 559 C CA . GLU A 1 69 ? 12.859 -17.141 -11.07 1 91.56 69 GLU A CA 1
ATOM 560 C C . GLU A 1 69 ? 11.914 -16.828 -12.227 1 91.56 69 GLU A C 1
ATOM 562 O O . GLU A 1 69 ? 12.273 -17 -13.391 1 91.56 69 GLU A O 1
ATOM 567 N N . ARG A 1 70 ? 10.836 -16.344 -11.914 1 87.81 70 ARG A N 1
ATOM 568 C CA . ARG A 1 70 ? 9.797 -16.234 -12.93 1 87.81 70 ARG A CA 1
ATOM 569 C C . ARG A 1 70 ? 9.836 -14.859 -13.594 1 87.81 70 ARG A C 1
ATOM 571 O O . ARG A 1 70 ? 9.227 -14.648 -14.648 1 87.81 70 ARG A O 1
ATOM 578 N N . ASN A 1 71 ? 10.406 -13.945 -12.93 1 89.25 71 ASN A N 1
ATOM 579 C CA . ASN A 1 71 ? 10.398 -12.586 -13.461 1 89.25 71 ASN A CA 1
ATOM 580 C C . ASN A 1 71 ? 11.766 -12.203 -14.031 1 89.25 71 ASN A C 1
ATOM 582 O O . ASN A 1 71 ? 12.797 -12.656 -13.531 1 89.25 71 ASN A O 1
ATOM 586 N N . THR A 1 72 ? 11.703 -11.391 -15.07 1 92.38 72 THR A N 1
ATOM 587 C CA . THR A 1 72 ? 12.906 -10.93 -15.766 1 92.38 72 THR A CA 1
ATOM 588 C C . THR A 1 72 ? 13.578 -9.812 -14.984 1 92.38 72 THR A C 1
ATOM 590 O O . THR A 1 72 ? 12.977 -9.219 -14.086 1 92.38 72 THR A O 1
ATOM 593 N N . LYS A 1 73 ? 14.734 -9.492 -15.398 1 96 73 LYS A N 1
ATOM 594 C CA . LYS A 1 73 ? 15.43 -8.328 -14.859 1 96 73 LYS A CA 1
ATOM 595 C C . LYS A 1 73 ? 14.648 -7.047 -15.117 1 96 73 LYS A C 1
ATOM 597 O O . LYS A 1 73 ? 14.609 -6.152 -14.273 1 96 73 LYS A O 1
ATOM 602 N N . ASP A 1 74 ? 14.078 -6.965 -16.281 1 95.5 74 ASP A N 1
ATOM 603 C CA . ASP A 1 74 ? 13.312 -5.785 -16.672 1 95.5 74 ASP A CA 1
ATOM 604 C C . ASP A 1 74 ? 12.141 -5.562 -15.711 1 95.5 74 ASP A C 1
ATOM 606 O O . ASP A 1 74 ? 11.828 -4.426 -15.352 1 95.5 74 ASP A O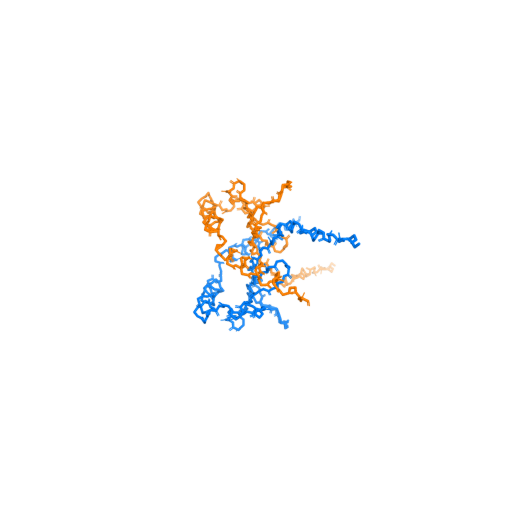 1
ATOM 610 N N . TYR A 1 75 ? 11.5 -6.609 -15.289 1 93.12 75 TYR A N 1
ATOM 611 C CA . TYR A 1 75 ? 10.414 -6.539 -14.32 1 93.12 75 TYR A CA 1
ATOM 612 C C . TYR A 1 75 ? 10.891 -5.898 -13.016 1 93.12 75 TYR A C 1
ATOM 614 O O . TYR A 1 75 ? 10.234 -5.004 -12.484 1 93.12 75 TYR A O 1
ATOM 622 N N . TRP A 1 76 ? 11.953 -6.273 -12.578 1 96.12 76 TRP A N 1
ATOM 623 C CA . TRP A 1 76 ? 12.484 -5.797 -11.312 1 96.12 76 TRP A CA 1
ATOM 624 C C . TRP A 1 76 ? 13.008 -4.371 -11.438 1 96.12 76 TRP A C 1
ATOM 626 O O . TRP A 1 76 ? 12.828 -3.551 -10.539 1 96.12 76 TRP A O 1
ATOM 636 N N . ASP A 1 77 ? 13.633 -4.062 -12.602 1 97.12 77 ASP A N 1
ATOM 637 C CA . ASP A 1 77 ? 14.133 -2.713 -12.844 1 97.12 77 ASP A CA 1
ATOM 638 C C . ASP A 1 77 ? 12.984 -1.708 -12.914 1 97.12 77 ASP A C 1
ATOM 640 O O . ASP A 1 77 ? 13.062 -0.628 -12.328 1 97.12 77 ASP A O 1
ATOM 644 N N . LYS A 1 78 ? 12.008 -2.113 -13.633 1 95.81 78 LYS A N 1
ATOM 645 C CA . LYS A 1 78 ? 10.852 -1.229 -13.734 1 95.81 78 LYS A CA 1
ATOM 646 C C . LYS A 1 78 ? 10.188 -1.029 -12.375 1 95.81 78 LYS A C 1
ATOM 648 O O . LYS A 1 78 ? 9.781 0.084 -12.031 1 95.81 78 LYS A O 1
ATOM 653 N N . GLY A 1 79 ? 10.078 -2.164 -11.609 1 94.94 79 GLY A N 1
ATOM 654 C CA . GLY A 1 79 ? 9.555 -2.057 -10.258 1 94.94 79 GLY A CA 1
ATOM 655 C C . GLY A 1 79 ? 10.391 -1.167 -9.359 1 94.94 79 GLY A C 1
ATOM 656 O O . GLY A 1 79 ? 9.852 -0.4 -8.562 1 94.94 79 GLY A O 1
ATOM 657 N N . THR A 1 80 ? 11.656 -1.288 -9.5 1 97.69 80 THR A N 1
ATOM 658 C CA . THR A 1 80 ? 12.57 -0.44 -8.742 1 97.69 80 THR A CA 1
ATOM 659 C C . THR A 1 80 ? 12.344 1.031 -9.078 1 97.69 80 THR A C 1
ATOM 661 O O . THR A 1 80 ? 12.219 1.867 -8.18 1 97.69 80 THR A O 1
ATOM 664 N N . GLN A 1 81 ? 12.195 1.35 -10.352 1 97.06 81 GLN A N 1
ATOM 665 C CA . GLN A 1 81 ? 11.992 2.732 -10.773 1 97.06 81 GLN A CA 1
ATOM 666 C C . GLN A 1 81 ? 10.672 3.279 -10.242 1 97.06 81 GLN A C 1
ATOM 668 O O . GLN A 1 81 ? 10.602 4.43 -9.812 1 97.06 81 GLN A O 1
ATOM 673 N N . SER A 1 82 ? 9.656 2.441 -10.32 1 92 82 SER A N 1
ATOM 674 C CA . SER A 1 82 ? 8.352 2.834 -9.805 1 92 82 SER A CA 1
ATOM 675 C C . SER A 1 82 ? 8.438 3.199 -8.32 1 92 82 SER A C 1
ATOM 677 O O . SER A 1 82 ? 7.93 4.242 -7.906 1 92 82 SER A O 1
ATOM 679 N N . ARG A 1 83 ? 9.086 2.352 -7.496 1 94.62 83 ARG A N 1
ATOM 680 C CA . ARG A 1 83 ? 9.195 2.586 -6.062 1 94.62 83 ARG A CA 1
ATOM 681 C C . ARG A 1 83 ? 10.086 3.793 -5.773 1 94.62 83 ARG A C 1
ATOM 683 O O . ARG A 1 83 ? 9.805 4.566 -4.855 1 94.62 83 ARG A O 1
ATOM 690 N N . ARG A 1 84 ? 11.133 3.973 -6.578 1 94.94 84 ARG A N 1
ATOM 691 C CA . ARG A 1 84 ? 12.031 5.105 -6.391 1 94.94 84 ARG A CA 1
ATOM 692 C C . ARG A 1 84 ? 11.297 6.43 -6.598 1 94.94 84 ARG A C 1
ATOM 694 O O . ARG A 1 84 ? 11.523 7.391 -5.863 1 94.94 84 ARG A O 1
ATOM 701 N N . SER A 1 85 ? 10.516 6.457 -7.605 1 91.25 85 SER A N 1
ATOM 702 C CA . SER A 1 85 ? 9.742 7.664 -7.871 1 91.25 85 SER A CA 1
ATOM 703 C C . SER A 1 85 ? 8.852 8.023 -6.691 1 91.25 85 SER A C 1
ATOM 705 O O . SER A 1 85 ? 8.758 9.188 -6.301 1 91.25 85 SER A O 1
ATOM 707 N N . LYS A 1 86 ? 8.227 7.051 -6.09 1 89.12 86 LYS A N 1
ATOM 708 C CA . LYS A 1 86 ? 7.375 7.266 -4.922 1 89.12 86 LYS A CA 1
ATOM 709 C C . LYS A 1 86 ? 8.195 7.676 -3.707 1 89.12 86 LYS A C 1
ATOM 711 O O . LYS A 1 86 ? 7.785 8.547 -2.936 1 89.12 86 LYS A O 1
ATOM 716 N N . ASP A 1 87 ? 9.305 7.047 -3.576 1 90.88 87 ASP A N 1
ATOM 717 C CA . ASP A 1 87 ? 10.25 7.336 -2.5 1 90.88 87 ASP A CA 1
ATOM 718 C C . ASP A 1 87 ? 10.758 8.773 -2.586 1 90.88 87 ASP A C 1
ATOM 720 O O . ASP A 1 87 ? 10.797 9.484 -1.581 1 90.88 87 ASP A O 1
ATOM 724 N N . ASP A 1 88 ? 11.148 9.195 -3.855 1 85.94 88 ASP A N 1
ATOM 725 C CA . ASP A 1 88 ? 11.719 10.523 -4.078 1 85.94 88 ASP A CA 1
ATOM 726 C C . ASP A 1 88 ? 10.641 11.609 -3.98 1 85.94 88 ASP A C 1
ATOM 728 O O . ASP A 1 88 ? 10.922 12.727 -3.543 1 85.94 88 ASP A O 1
ATOM 732 N N . CYS A 1 89 ? 9.641 11.242 -4.797 1 67.88 89 CYS A N 1
ATOM 733 C CA . CYS A 1 89 ? 8.562 12.227 -4.719 1 67.88 89 CYS A CA 1
ATOM 734 C C . CYS A 1 89 ? 8.023 12.328 -3.297 1 67.88 89 CYS A C 1
ATOM 736 O O . CYS A 1 89 ? 7.18 13.18 -3.012 1 67.88 89 CYS A O 1
ATOM 738 N N . HIS A 1 90 ? 8.875 11.828 -2.414 1 56.94 90 HIS A N 1
ATOM 739 C CA . HIS A 1 90 ? 8.484 11.875 -1.011 1 56.94 90 HIS A CA 1
ATOM 740 C C . HIS A 1 90 ? 7.262 12.773 -0.809 1 56.94 90 HIS A C 1
ATOM 742 O O . HIS A 1 90 ? 7.395 13.992 -0.722 1 56.94 90 HIS A O 1
ATOM 748 N N . CYS A 1 91 ? 5.973 12.273 -1.104 1 48.09 91 CYS A N 1
ATOM 749 C CA . CYS A 1 91 ? 4.625 12.484 -1.62 1 48.09 91 CYS A CA 1
ATOM 750 C C . CYS A 1 91 ? 3.967 13.68 -0.948 1 48.09 91 CYS A C 1
ATOM 752 O O . CYS A 1 91 ? 4.043 13.836 0.273 1 48.09 91 CYS A O 1
ATOM 754 N N . GLU A 1 92 ? 3.764 14.516 -1.835 1 46.91 92 GLU A N 1
ATOM 755 C CA . GLU A 1 92 ? 2.857 15.594 -1.441 1 46.91 92 GLU A CA 1
ATOM 756 C C . GLU A 1 92 ? 1.858 15.117 -0.39 1 46.91 92 GLU A C 1
ATOM 758 O O . GLU A 1 92 ? 1.54 15.852 0.549 1 46.91 92 GLU A O 1
ATOM 763 N N . ALA A 1 93 ? 1.597 13.797 -0.549 1 52.16 93 ALA A N 1
ATOM 764 C CA . ALA A 1 93 ? 0.569 13.344 0.384 1 52.16 93 ALA A CA 1
ATOM 765 C C . ALA A 1 93 ? 1.122 13.242 1.802 1 52.16 93 ALA A C 1
ATOM 767 O O . ALA A 1 93 ? 0.451 13.617 2.766 1 52.16 93 ALA A O 1
ATOM 768 N N . HIS A 1 94 ? 2.436 12.633 1.925 1 55.84 94 HIS A N 1
ATOM 769 C CA . HIS A 1 94 ? 3.014 12.602 3.264 1 55.84 94 HIS A CA 1
ATOM 770 C C . HIS A 1 94 ? 3.18 14.008 3.826 1 55.84 94 HIS A C 1
ATOM 772 O O . HIS A 1 94 ? 2.844 14.258 4.984 1 55.84 94 HIS A O 1
ATOM 778 N N . HIS A 1 95 ? 3.717 14.75 2.906 1 55.22 95 HIS A N 1
ATOM 779 C CA . HIS A 1 95 ? 3.945 16.109 3.381 1 55.22 95 HIS A CA 1
ATOM 780 C C . HIS A 1 95 ? 2.631 16.781 3.756 1 55.22 95 HIS A C 1
ATOM 782 O O . HIS A 1 95 ? 2.541 17.438 4.797 1 55.22 95 HIS A O 1
ATOM 788 N N . THR A 1 96 ? 1.722 16.531 2.926 1 56.81 96 THR A N 1
ATOM 789 C CA . THR A 1 96 ? 0.459 17.219 3.188 1 56.81 96 THR A CA 1
ATOM 790 C C . THR A 1 96 ? -0.206 16.656 4.441 1 56.81 96 THR A C 1
ATOM 792 O O . THR A 1 96 ? -0.68 17.422 5.289 1 56.81 96 THR A O 1
ATOM 795 N N . VAL A 1 97 ? -0.114 15.352 4.527 1 62.62 97 VAL A N 1
ATOM 796 C CA . VAL A 1 97 ? -0.823 14.742 5.645 1 62.62 97 VAL A CA 1
ATOM 797 C C . VAL A 1 97 ? -0.071 15.008 6.945 1 62.62 97 VAL A C 1
ATOM 799 O O . VAL A 1 97 ? -0.68 15.352 7.961 1 62.62 97 VAL A O 1
ATOM 802 N N . THR A 1 98 ? 1.161 14.906 6.812 1 61.53 98 THR A N 1
ATOM 803 C CA . THR A 1 98 ? 1.939 15.062 8.039 1 61.53 98 THR A CA 1
ATOM 804 C C . THR A 1 98 ? 1.995 16.531 8.461 1 61.53 98 THR A C 1
ATOM 806 O O . THR A 1 98 ? 1.901 16.828 9.656 1 61.53 98 THR A O 1
ATOM 809 N N . GLN A 1 99 ? 2.211 17.328 7.48 1 58.06 99 GLN A N 1
ATOM 810 C CA . GLN A 1 99 ? 2.258 18.734 7.852 1 58.06 99 GLN A CA 1
ATOM 811 C C . GLN A 1 99 ? 0.915 19.203 8.406 1 58.06 99 GLN A C 1
ATOM 813 O O . GLN A 1 99 ? 0.867 19.938 9.398 1 58.06 99 GLN A O 1
ATOM 818 N N . GLN A 1 100 ? -0.102 18.797 7.785 1 57.41 100 GLN A N 1
ATOM 819 C CA . GLN A 1 100 ? -1.419 19.203 8.258 1 57.41 100 GLN A CA 1
ATOM 820 C C . GLN A 1 100 ? -1.769 18.531 9.578 1 57.41 100 GLN A C 1
ATOM 822 O O . GLN A 1 100 ? -2.34 19.172 10.469 1 57.41 100 GLN A O 1
ATOM 827 N N . ASN A 1 101 ? -1.595 17.25 9.609 1 55.69 101 ASN A N 1
ATOM 828 C CA . ASN A 1 101 ? -1.927 16.531 10.836 1 55.69 101 ASN A CA 1
ATOM 829 C C . ASN A 1 101 ? -1.073 17.016 12.008 1 55.69 101 ASN A C 1
ATOM 831 O O . ASN A 1 101 ? -1.559 17.125 13.133 1 55.69 101 ASN A O 1
ATOM 835 N N . VAL A 1 102 ? 0.207 17.141 11.703 1 52.16 102 VAL A N 1
ATOM 836 C CA . VAL A 1 102 ? 1.095 17.609 12.766 1 52.16 102 VAL A CA 1
ATOM 837 C C . VAL A 1 102 ? 0.611 18.953 13.289 1 52.16 102 VAL A C 1
ATOM 839 O O . VAL A 1 102 ? 0.636 19.203 14.5 1 52.16 102 VAL A O 1
ATOM 842 N N . SER A 1 103 ? 0.211 19.734 12.328 1 50.75 103 SER A N 1
ATOM 843 C CA . SER A 1 103 ? -0.281 21.016 12.828 1 50.75 103 SER A CA 1
ATOM 844 C C . SER A 1 103 ? -1.604 20.844 13.57 1 50.75 103 SER A C 1
ATOM 846 O O . SER A 1 103 ? -1.83 21.484 14.602 1 50.75 103 SER A O 1
ATOM 848 N N . SER A 1 104 ? -2.492 20.047 13 1 49.59 104 SER A N 1
ATOM 849 C CA . SER A 1 104 ? -3.832 19.984 13.57 1 49.59 104 SER A CA 1
ATOM 850 C C . SER A 1 104 ? -3.879 19.047 14.766 1 49.59 104 SER A C 1
ATOM 852 O O . SER A 1 104 ? -4.598 19.297 15.734 1 49.59 104 SER A O 1
ATOM 854 N N . ALA A 1 105 ? -3.354 17.828 14.75 1 46.25 105 ALA A N 1
ATOM 855 C CA . ALA A 1 105 ? -3.326 16.984 15.945 1 46.25 105 ALA A CA 1
ATOM 856 C C . ALA A 1 105 ? -2.742 17.734 17.141 1 46.25 105 ALA A C 1
ATOM 858 O O . ALA A 1 105 ? -3.168 17.547 18.281 1 46.25 105 ALA A O 1
ATOM 859 N N . PHE A 1 106 ? -1.702 18.484 16.859 1 40.66 106 PHE A N 1
ATOM 860 C CA . PHE A 1 106 ? -1.073 19.172 17.969 1 40.66 106 PHE A CA 1
ATOM 861 C C . PHE A 1 106 ? -1.86 20.422 18.359 1 40.66 106 PHE A C 1
ATOM 863 O O . PHE A 1 106 ? -1.77 20.906 19.484 1 40.66 106 PHE A O 1
ATOM 870 N N . ASN A 1 107 ? -2.443 21.016 17.438 1 39.56 107 ASN A N 1
ATOM 871 C CA . ASN A 1 107 ? -3.156 22.188 17.938 1 39.56 107 ASN A CA 1
ATOM 872 C C . ASN A 1 107 ? -4.418 21.781 18.703 1 39.56 107 ASN A C 1
ATOM 874 O O . ASN A 1 107 ? -5.094 22.641 19.281 1 39.56 107 ASN A O 1
ATOM 878 N N . HIS A 1 108 ? -4.945 20.547 18.531 1 37.5 108 HIS A N 1
ATOM 879 C CA . HIS A 1 108 ? -6.121 20.328 19.375 1 37.5 108 HIS A CA 1
ATOM 880 C C . HIS A 1 108 ? -5.723 19.906 20.781 1 37.5 108 HIS A C 1
ATOM 882 O O . HIS A 1 108 ? -6.402 19.094 21.406 1 37.5 108 HIS A O 1
ATOM 888 N N . HIS A 1 109 ? -4.469 20.016 21.141 1 34.28 109 HIS A N 1
ATOM 889 C CA . HIS A 1 109 ? -4.383 20.047 22.594 1 34.28 109 HIS A CA 1
ATOM 890 C C . HIS A 1 109 ? -5.195 21.203 23.172 1 34.28 109 HIS A C 1
ATOM 892 O O . HIS A 1 109 ? -5.035 22.359 22.734 1 34.28 109 HIS 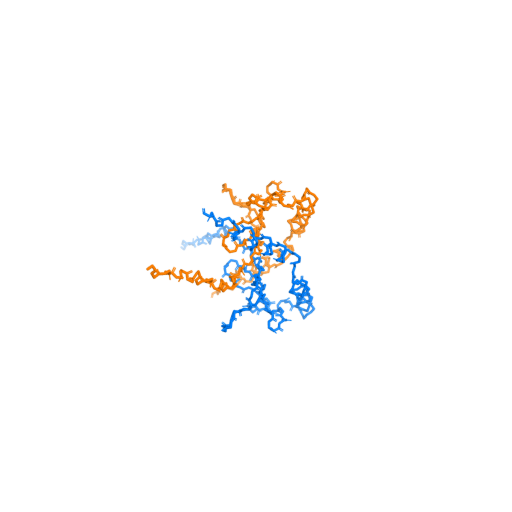A O 1
ATOM 898 N N . PRO A 1 110 ? -6.422 20.844 23.688 1 34.38 110 PRO A N 1
ATOM 899 C CA . PRO A 1 110 ? -7.086 21.875 24.484 1 34.38 110 PRO A CA 1
ATOM 900 C C . PRO A 1 110 ? -6.117 22.641 25.391 1 34.38 110 PRO A C 1
ATOM 902 O O . PRO A 1 110 ? -5.125 22.078 25.844 1 34.38 110 PRO A O 1
ATOM 905 N N . GLU A 1 111 ? -6.035 23.922 25.25 1 27.17 111 GLU A N 1
ATOM 906 C CA . GLU A 1 111 ? -5.738 24.641 26.484 1 27.17 111 GLU A CA 1
ATOM 907 C C . GLU A 1 111 ? -6.594 24.125 27.641 1 27.17 111 GLU A C 1
ATOM 909 O O . GLU A 1 111 ? -7.746 23.734 27.438 1 27.17 111 GLU A O 1
ATOM 914 N N . MET B 1 1 ? 8.008 38.438 49.219 1 43.75 1 MET B N 1
ATOM 915 C CA . MET B 1 1 ? 7.297 38.156 47.969 1 43.75 1 MET B CA 1
ATOM 916 C C . MET B 1 1 ? 8.195 37.438 46.969 1 43.75 1 MET B C 1
ATOM 918 O O . MET B 1 1 ? 9.016 38.031 46.312 1 43.75 1 MET B O 1
ATOM 922 N N . MET B 1 2 ? 8.633 36.156 47.344 1 48.47 2 MET B N 1
ATOM 923 C CA . MET B 1 2 ? 9.414 35.281 46.469 1 48.47 2 MET B CA 1
ATOM 924 C C . MET B 1 2 ? 8.641 34.938 45.219 1 48.47 2 MET B C 1
ATOM 926 O O . MET B 1 2 ? 7.566 34.344 45.281 1 48.47 2 MET B O 1
ATOM 930 N N . SER B 1 3 ? 8.703 35.75 44.125 1 48.09 3 SER B N 1
ATOM 931 C CA . SER B 1 3 ? 8.102 35.438 42.844 1 48.09 3 SER B CA 1
ATOM 932 C C . SER B 1 3 ? 8.57 34.094 42.281 1 48.09 3 SER B C 1
ATOM 934 O O . SER B 1 3 ? 9.766 33.875 42.094 1 48.09 3 SER B O 1
ATOM 936 N N . LEU B 1 4 ? 7.941 33 42.625 1 50.59 4 LEU B N 1
ATOM 937 C CA . LEU B 1 4 ? 8.133 31.703 42 1 50.59 4 LEU B CA 1
ATOM 938 C C . LEU B 1 4 ? 8.039 31.812 40.5 1 50.59 4 LEU B C 1
ATOM 940 O O . LEU B 1 4 ? 6.984 32.156 39.938 1 50.59 4 LEU B O 1
ATOM 944 N N . PHE B 1 5 ? 9.117 32.344 39.844 1 53.16 5 PHE B N 1
ATOM 945 C CA . PHE B 1 5 ? 9.25 32.25 38.375 1 53.16 5 PHE B CA 1
ATOM 946 C C . PHE B 1 5 ? 8.906 30.828 37.906 1 53.16 5 PHE B C 1
ATOM 948 O O . PHE B 1 5 ? 9.656 29.891 38.156 1 53.16 5 PHE B O 1
ATOM 955 N N . ALA B 1 6 ? 7.625 30.5 37.844 1 53.28 6 ALA B N 1
ATOM 956 C CA . ALA B 1 6 ? 7.246 29.312 37.094 1 53.28 6 ALA B CA 1
ATOM 957 C C . ALA B 1 6 ? 7.914 29.297 35.719 1 53.28 6 ALA B C 1
ATOM 959 O O . ALA B 1 6 ? 7.57 30.109 34.844 1 53.28 6 ALA B O 1
ATOM 960 N N . GLN B 1 7 ? 9.211 29.078 35.625 1 50.62 7 GLN B N 1
ATOM 961 C CA . GLN B 1 7 ? 9.773 28.797 34.312 1 50.62 7 GLN B CA 1
ATOM 962 C C . GLN B 1 7 ? 8.914 27.781 33.562 1 50.62 7 GLN B C 1
ATOM 964 O O . GLN B 1 7 ? 8.656 26.688 34.062 1 50.62 7 GLN B O 1
ATOM 969 N N . THR B 1 8 ? 7.906 28.219 32.875 1 51.91 8 THR B N 1
ATOM 970 C CA . THR B 1 8 ? 7.285 27.312 31.906 1 51.91 8 THR B CA 1
ATOM 971 C C . THR B 1 8 ? 8.344 26.484 31.188 1 51.91 8 THR B C 1
ATOM 973 O O . THR B 1 8 ? 9.242 27.047 30.547 1 51.91 8 THR B O 1
ATOM 976 N N . VAL B 1 9 ? 9.031 25.562 31.828 1 49.22 9 VAL B N 1
ATOM 977 C CA . VAL B 1 9 ? 9.805 24.594 31.047 1 49.22 9 VAL B CA 1
ATOM 978 C C . VAL B 1 9 ? 9.109 24.312 29.719 1 49.22 9 VAL B C 1
ATOM 980 O O . VAL B 1 9 ? 7.965 23.859 29.703 1 49.22 9 VAL B O 1
ATOM 983 N N . ALA B 1 10 ? 9.141 25.281 28.766 1 49.84 10 ALA B N 1
ATOM 984 C CA . ALA B 1 10 ? 8.758 24.891 27.406 1 49.84 10 ALA B CA 1
ATOM 985 C C . ALA B 1 10 ? 9.148 23.453 27.125 1 49.84 10 ALA B C 1
ATOM 987 O O . ALA B 1 10 ? 10.336 23.094 27.141 1 49.84 10 ALA B O 1
ATOM 988 N N . GLU B 1 11 ? 8.516 22.438 27.625 1 49.59 11 GLU B N 1
ATOM 989 C CA . GLU B 1 11 ? 8.812 21.094 27.172 1 49.59 11 GLU B CA 1
ATOM 990 C C . GLU B 1 11 ? 9.227 21.078 25.703 1 49.59 11 GLU B C 1
ATOM 992 O O . GLU B 1 11 ? 8.516 21.609 24.844 1 49.59 11 GLU B O 1
ATOM 997 N N . GLN B 1 12 ? 10.438 21.422 25.328 1 50.78 12 GLN B N 1
ATOM 998 C CA . GLN B 1 12 ? 10.961 21.234 23.984 1 50.78 12 GLN B CA 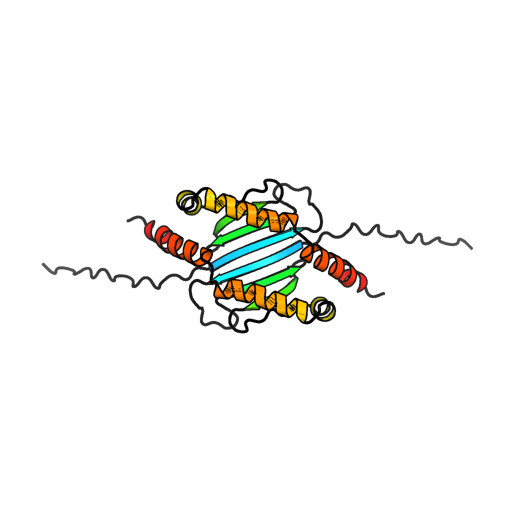1
ATOM 999 C C . GLN B 1 12 ? 10.258 20.078 23.266 1 50.78 12 GLN B C 1
ATOM 1001 O O . GLN B 1 12 ? 10.281 18.953 23.75 1 50.78 12 GLN B O 1
ATOM 1006 N N . GLN B 1 13 ? 9.078 20.234 22.781 1 54.69 13 GLN B N 1
ATOM 1007 C CA . GLN B 1 13 ? 8.281 19.188 22.156 1 54.69 13 GLN B CA 1
ATOM 1008 C C . GLN B 1 13 ? 9.117 18.391 21.141 1 54.69 13 GLN B C 1
ATOM 1010 O O . GLN B 1 13 ? 9.82 18.984 20.328 1 54.69 13 GLN B O 1
ATOM 1015 N N . ILE B 1 14 ? 9.945 17.359 21.516 1 55.69 14 ILE B N 1
ATOM 1016 C CA . ILE B 1 14 ? 10.586 16.453 20.562 1 55.69 14 ILE B CA 1
ATOM 1017 C C . ILE B 1 14 ? 9.688 16.25 19.359 1 55.69 14 ILE B C 1
ATOM 1019 O O . ILE B 1 14 ? 8.5 15.938 19.5 1 55.69 14 ILE B O 1
ATOM 1023 N N . PRO B 1 15 ? 10.055 16.984 18.281 1 64.88 15 PRO B N 1
ATOM 1024 C CA . PRO B 1 15 ? 9.195 16.797 17.109 1 64.88 15 PRO B CA 1
ATOM 1025 C C . PRO B 1 15 ? 8.711 15.352 16.969 1 64.88 15 PRO B C 1
ATOM 1027 O O . PRO B 1 15 ? 9.492 14.414 17.141 1 64.88 15 PRO B O 1
ATOM 1030 N N . GLU B 1 16 ? 7.461 15.133 17.094 1 80.75 16 GLU B N 1
ATOM 1031 C CA . GLU B 1 16 ? 6.848 13.812 17.062 1 80.75 16 GLU B CA 1
ATOM 1032 C C . GLU B 1 16 ? 7.027 13.156 15.695 1 80.75 16 GLU B C 1
ATOM 1034 O O . GLU B 1 16 ? 7.023 13.844 14.672 1 80.75 16 GLU B O 1
ATOM 1039 N N . ARG B 1 17 ? 7.496 11.898 15.672 1 84 17 ARG B N 1
ATOM 1040 C CA . ARG B 1 17 ? 7.57 11.078 14.461 1 84 17 ARG B CA 1
ATOM 1041 C C . ARG B 1 17 ? 6.207 10.5 14.109 1 84 17 ARG B C 1
ATOM 1043 O O . ARG B 1 17 ? 5.453 10.078 14.984 1 84 17 ARG B O 1
ATOM 1050 N N . HIS B 1 18 ? 5.883 10.641 12.891 1 88.56 18 HIS B N 1
ATOM 1051 C CA . HIS B 1 18 ? 4.641 10.07 12.391 1 88.56 18 HIS B CA 1
ATOM 1052 C C . HIS B 1 18 ? 4.91 9.016 11.32 1 88.56 18 HIS B C 1
ATOM 1054 O O . HIS B 1 18 ? 5.945 9.055 10.648 1 88.56 18 HIS B O 1
ATOM 1060 N N . SER B 1 19 ? 4.043 8.109 11.211 1 90.81 19 SER B N 1
ATOM 1061 C CA . SER B 1 19 ? 4.121 7.074 10.18 1 90.81 19 SER B CA 1
ATOM 1062 C C . SER B 1 19 ? 2.887 7.098 9.281 1 90.81 19 SER B C 1
ATOM 1064 O O . SER B 1 19 ? 1.759 7.191 9.766 1 90.81 19 SER B O 1
ATOM 1066 N N . LEU B 1 20 ? 3.115 7.117 7.996 1 92.5 20 LEU B N 1
ATOM 1067 C CA . LEU B 1 20 ? 2.059 7.031 6.992 1 92.5 20 LEU B CA 1
ATOM 1068 C C . LEU B 1 20 ? 2.09 5.684 6.285 1 92.5 20 LEU B C 1
ATOM 1070 O O . LEU B 1 20 ? 3.154 5.215 5.871 1 92.5 20 LEU B O 1
ATOM 1074 N N . TYR B 1 21 ? 0.891 5.043 6.266 1 93.81 21 TYR B N 1
ATOM 1075 C CA . TYR B 1 21 ? 0.726 3.783 5.555 1 93.81 21 TYR B CA 1
ATOM 1076 C C . TYR B 1 21 ? -0.312 3.914 4.445 1 93.81 21 TYR B C 1
ATOM 1078 O O . TYR B 1 21 ? -1.39 4.477 4.66 1 93.81 21 TYR B O 1
ATOM 1086 N N . TYR B 1 22 ? 0.021 3.461 3.209 1 93.81 22 TYR B N 1
ATOM 1087 C CA . TYR B 1 22 ? -0.942 3.201 2.145 1 93.81 22 TYR B CA 1
ATOM 1088 C C . TYR B 1 22 ? -0.985 1.718 1.796 1 93.81 22 TYR B C 1
ATOM 1090 O O . TYR B 1 22 ? 0.04 1.124 1.453 1 93.81 22 TYR B O 1
ATOM 1098 N N . VAL B 1 23 ? -2.195 1.132 1.924 1 95.88 23 VAL B N 1
ATOM 1099 C CA . VAL B 1 23 ? -2.363 -0.307 1.749 1 95.88 23 VAL B CA 1
ATOM 1100 C C . VAL B 1 23 ? -3.373 -0.578 0.636 1 95.88 23 VAL B C 1
ATOM 1102 O O . VAL B 1 23 ? -4.465 -0.004 0.626 1 95.88 23 VAL B O 1
ATOM 1105 N N . TYR B 1 24 ? -2.965 -1.331 -0.32 1 93.81 24 TYR B N 1
ATOM 1106 C CA . TYR B 1 24 ? -3.832 -1.854 -1.369 1 93.81 24 TYR B CA 1
ATOM 1107 C C . TYR B 1 24 ? -4.027 -3.357 -1.215 1 93.81 24 TYR B C 1
ATOM 1109 O O . TYR B 1 24 ? -3.055 -4.109 -1.112 1 93.81 24 TYR B O 1
ATOM 1117 N N . THR B 1 25 ? -5.262 -3.793 -1.128 1 94.12 25 THR B N 1
ATOM 1118 C CA . THR B 1 25 ? -5.547 -5.215 -0.974 1 94.12 25 THR B CA 1
ATOM 1119 C C . THR B 1 25 ? -6.453 -5.711 -2.096 1 94.12 25 THR B C 1
ATOM 1121 O O . THR B 1 25 ? -7.414 -5.035 -2.469 1 94.12 25 THR B O 1
ATOM 1124 N N . ALA B 1 26 ? -6.102 -6.812 -2.617 1 92.31 26 ALA B N 1
ATOM 1125 C CA . ALA B 1 26 ? -6.945 -7.484 -3.602 1 92.31 26 ALA B CA 1
ATOM 1126 C C . ALA B 1 26 ? -7.152 -8.953 -3.238 1 92.31 26 ALA B C 1
ATOM 1128 O O . ALA B 1 26 ? -6.211 -9.633 -2.816 1 92.31 26 ALA B O 1
ATOM 1129 N N . LEU B 1 27 ? -8.328 -9.406 -3.332 1 91.12 27 LEU B N 1
ATOM 1130 C CA . LEU B 1 27 ? -8.664 -10.82 -3.172 1 91.12 27 LEU B CA 1
ATOM 1131 C C . LEU B 1 27 ? -8.844 -11.492 -4.531 1 91.12 27 LEU B C 1
ATOM 1133 O O . LEU B 1 27 ? -9.422 -10.898 -5.445 1 91.12 27 LEU B O 1
ATOM 1137 N N . SER B 1 28 ? -8.32 -12.695 -4.641 1 85.5 28 SER B N 1
ATOM 1138 C CA . SER B 1 28 ? -8.445 -13.414 -5.906 1 85.5 28 SER B CA 1
ATOM 1139 C C . SER B 1 28 ? -9.883 -13.852 -6.152 1 85.5 28 SER B C 1
ATOM 1141 O O . SER B 1 28 ? -10.266 -14.133 -7.293 1 85.5 28 SER B O 1
ATOM 1143 N N . LYS B 1 29 ? -10.617 -14.023 -5.102 1 85.88 29 LYS B N 1
ATOM 1144 C CA . LYS B 1 29 ? -12.039 -14.375 -5.16 1 85.88 29 LYS B CA 1
ATOM 1145 C C . LYS B 1 29 ? -12.852 -13.547 -4.168 1 85.88 29 LYS B C 1
ATOM 1147 O O . LYS B 1 29 ? -12.359 -13.203 -3.092 1 85.88 29 LYS B O 1
ATOM 1152 N N . PRO B 1 30 ? -14.078 -13.305 -4.691 1 89.38 30 PRO B N 1
ATOM 1153 C CA . PRO B 1 30 ? -14.914 -12.547 -3.758 1 89.38 30 PRO B CA 1
ATOM 1154 C C . PRO B 1 30 ? -15.258 -13.336 -2.498 1 89.38 30 PRO B C 1
ATOM 1156 O O . PRO B 1 30 ? -15.258 -14.57 -2.52 1 89.38 30 PRO B O 1
ATOM 1159 N N . VAL B 1 31 ? -15.414 -12.695 -1.423 1 90 31 VAL B N 1
ATOM 1160 C CA . VAL B 1 31 ? -15.922 -13.242 -0.17 1 90 31 VAL B CA 1
ATOM 1161 C C . VAL B 1 31 ? -17.297 -12.641 0.139 1 90 31 VAL B C 1
ATOM 1163 O O . VAL B 1 31 ? -17.453 -11.414 0.112 1 90 31 VAL B O 1
ATOM 1166 N N . ALA B 1 32 ? -18.203 -13.523 0.284 1 90.31 32 ALA B N 1
ATOM 1167 C CA . ALA B 1 32 ? -19.562 -13.062 0.592 1 90.31 32 ALA B CA 1
ATOM 1168 C C . ALA B 1 32 ? -19.688 -12.695 2.066 1 90.31 32 ALA B C 1
ATOM 1170 O O . ALA B 1 32 ? -20.391 -13.367 2.824 1 90.31 32 ALA B O 1
ATOM 1171 N N . ALA B 1 33 ? -19.062 -11.797 2.559 1 92.75 33 ALA B N 1
ATOM 1172 C CA . ALA B 1 33 ? -19.125 -11.273 3.918 1 92.75 33 ALA B CA 1
ATOM 1173 C C . ALA B 1 33 ? -19.125 -9.742 3.916 1 92.75 33 ALA B C 1
ATOM 1175 O O . ALA B 1 33 ? -18.438 -9.117 3.102 1 92.75 33 ALA B O 1
ATOM 1176 N N . PRO B 1 34 ? -19.969 -9.211 4.797 1 93.62 34 PRO B N 1
ATOM 1177 C CA . PRO B 1 34 ? -19.984 -7.746 4.879 1 93.62 34 PRO B CA 1
ATOM 1178 C C . PRO B 1 34 ? -18.625 -7.148 5.188 1 93.62 34 PRO B C 1
ATOM 1180 O O . PRO B 1 34 ? -17.875 -7.695 5.996 1 93.62 34 PRO B O 1
ATOM 1183 N N . GLY B 1 35 ? -18.312 -6.191 4.527 1 94.19 35 GLY B N 1
ATOM 1184 C CA . GLY B 1 35 ? -17.094 -5.449 4.848 1 94.19 35 GLY B CA 1
ATOM 1185 C C . GLY B 1 35 ? -15.852 -6.02 4.188 1 94.19 35 GLY B C 1
ATOM 1186 O O . GLY B 1 35 ? -14.766 -5.461 4.32 1 94.19 35 GLY B O 1
ATOM 1187 N N . ILE B 1 36 ? -16.094 -7.141 3.588 1 95.56 36 ILE B N 1
ATOM 1188 C CA . ILE B 1 36 ? -14.961 -7.742 2.887 1 95.56 36 ILE B CA 1
ATOM 1189 C C . ILE B 1 36 ? -15.125 -7.551 1.382 1 95.56 36 ILE B C 1
ATOM 1191 O O . ILE B 1 36 ? -16.094 -8.031 0.789 1 95.56 36 ILE B O 1
ATOM 1195 N N . PHE B 1 37 ? -14.234 -6.832 0.765 1 95.88 37 PHE B N 1
ATOM 1196 C CA . PHE B 1 37 ? -14.328 -6.465 -0.642 1 95.88 37 PHE B CA 1
ATOM 1197 C C . PHE B 1 37 ? -13.141 -7 -1.428 1 95.88 37 PHE B C 1
ATOM 1199 O O . PHE B 1 37 ? -12.078 -7.258 -0.857 1 95.88 37 PHE B O 1
ATOM 1206 N N . GLU B 1 38 ? -13.305 -7.199 -2.654 1 92.69 38 GLU B N 1
ATOM 1207 C CA . GLU B 1 38 ? -12.266 -7.77 -3.506 1 92.69 38 GLU B CA 1
ATOM 1208 C C . GLU B 1 38 ? -11.062 -6.84 -3.604 1 92.69 38 GLU B C 1
ATOM 1210 O O . GLU B 1 38 ? -9.93 -7.297 -3.779 1 92.69 38 GLU B O 1
ATOM 1215 N N . PHE B 1 39 ? -11.414 -5.609 -3.605 1 93.31 39 PHE B N 1
ATOM 1216 C CA . PHE B 1 39 ? -10.344 -4.621 -3.627 1 93.31 39 PHE B CA 1
ATOM 1217 C C . PHE B 1 39 ? -10.602 -3.518 -2.611 1 93.31 39 PHE B C 1
ATOM 1219 O O . PHE B 1 39 ? -11.727 -3.012 -2.512 1 93.31 39 PHE B O 1
ATOM 1226 N N . VAL B 1 40 ? -9.555 -3.244 -1.842 1 96.81 40 VAL B N 1
ATOM 1227 C CA . VAL B 1 40 ? -9.586 -2.15 -0.876 1 96.81 40 VAL B CA 1
ATOM 1228 C C . VAL B 1 40 ? -8.289 -1.347 -0.959 1 96.81 40 VAL B C 1
ATOM 1230 O O 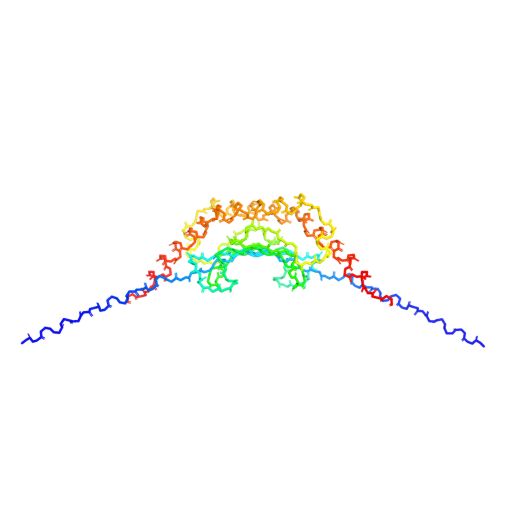. VAL B 1 40 ? -7.223 -1.905 -1.211 1 96.81 40 VAL B O 1
ATOM 1233 N N . ALA B 1 41 ? -8.398 -0.072 -0.855 1 96.25 41 ALA B N 1
ATOM 1234 C CA . ALA B 1 41 ? -7.27 0.833 -0.665 1 96.25 41 ALA B CA 1
ATOM 1235 C C . ALA B 1 41 ? -7.504 1.755 0.529 1 96.25 41 ALA B C 1
ATOM 1237 O O . ALA B 1 41 ? -8.594 2.299 0.699 1 96.25 41 ALA B O 1
ATOM 1238 N N . MET B 1 42 ? -6.504 1.891 1.357 1 97.62 42 MET B N 1
ATOM 1239 C CA . MET B 1 42 ? -6.672 2.768 2.512 1 97.62 42 MET B CA 1
ATOM 1240 C C . MET B 1 42 ? -5.348 3.422 2.896 1 97.62 42 MET B C 1
ATOM 1242 O O . MET B 1 42 ? -4.277 2.869 2.635 1 97.62 42 MET B O 1
ATOM 1246 N N . GLY B 1 43 ? -5.449 4.594 3.406 1 94.88 43 GLY B N 1
ATOM 1247 C CA . GLY B 1 43 ? -4.336 5.273 4.055 1 94.88 43 GLY B CA 1
ATOM 1248 C C . GLY B 1 43 ? -4.465 5.316 5.566 1 94.88 43 GLY B C 1
ATOM 1249 O O . GLY B 1 43 ? -5.566 5.465 6.098 1 94.88 43 GLY B O 1
ATOM 1250 N N . LEU B 1 44 ? -3.342 5.156 6.27 1 95.56 44 LEU B N 1
ATOM 1251 C CA . LEU B 1 44 ? -3.266 5.285 7.719 1 95.56 44 LEU B CA 1
ATOM 1252 C C . LEU B 1 44 ? -2.193 6.289 8.125 1 95.56 44 LEU B C 1
ATOM 1254 O O . LEU B 1 44 ? -1.086 6.273 7.578 1 95.56 44 LEU B O 1
ATOM 1258 N N . LEU B 1 45 ? -2.564 7.164 8.953 1 92.81 45 LEU B N 1
ATOM 1259 C CA . LEU B 1 45 ? -1.61 8.031 9.633 1 92.81 45 LEU B CA 1
ATOM 1260 C C . LEU B 1 45 ? -1.512 7.668 11.117 1 92.81 45 LEU B C 1
ATOM 1262 O O . LEU B 1 45 ? -2.494 7.773 11.852 1 92.81 45 LEU B O 1
ATOM 1266 N N . ASP B 1 46 ? -0.328 7.395 11.602 1 89.81 46 ASP B N 1
ATOM 1267 C CA . ASP B 1 46 ? -0.125 6.973 12.984 1 89.81 46 ASP B CA 1
ATOM 1268 C C . ASP B 1 46 ? -1.217 6.004 13.43 1 89.81 46 ASP B C 1
ATOM 1270 O O . ASP B 1 46 ? -1.866 6.219 14.453 1 89.81 46 ASP B O 1
ATOM 1274 N N . ASP B 1 47 ? -1.707 5.066 12.836 1 91.31 47 ASP B N 1
ATOM 1275 C CA . ASP B 1 47 ? -2.637 3.971 13.086 1 91.31 47 ASP B CA 1
ATOM 1276 C C . ASP B 1 47 ? -4.082 4.422 12.906 1 91.31 47 ASP B C 1
ATOM 1278 O O . ASP B 1 47 ? -5.012 3.75 13.359 1 91.31 47 ASP B O 1
ATOM 1282 N N . ARG B 1 48 ? -4.242 5.605 12.414 1 93.44 48 ARG B N 1
ATOM 1283 C CA . ARG B 1 48 ? -5.582 6.113 12.141 1 93.44 48 ARG B CA 1
ATOM 1284 C C . ARG B 1 48 ? -5.863 6.129 10.641 1 93.44 48 ARG B C 1
ATOM 1286 O O . ARG B 1 48 ? -5.07 6.66 9.859 1 93.44 48 ARG B O 1
ATOM 1293 N N . GLN B 1 49 ? -6.98 5.48 10.32 1 96.94 49 GLN B N 1
ATOM 1294 C CA . GLN B 1 49 ? -7.379 5.496 8.914 1 96.94 49 GLN B CA 1
ATOM 1295 C C . GLN B 1 49 ? -7.746 6.91 8.469 1 96.94 49 GLN B C 1
ATOM 1297 O O . GLN B 1 49 ? -8.523 7.598 9.133 1 96.94 49 GLN B O 1
ATOM 1302 N N . ILE B 1 50 ? -7.141 7.352 7.328 1 94.5 50 ILE B N 1
ATOM 1303 C CA . ILE B 1 50 ? -7.352 8.734 6.91 1 94.5 50 ILE B CA 1
ATOM 1304 C C . ILE B 1 50 ? -8.195 8.758 5.633 1 94.5 50 ILE B C 1
ATOM 1306 O O . ILE B 1 50 ? -8.852 9.758 5.34 1 94.5 50 ILE B O 1
ATOM 1310 N N . ASP B 1 51 ? -8.18 7.676 4.816 1 96.69 51 ASP B N 1
ATOM 1311 C CA . ASP B 1 51 ? -9.031 7.531 3.643 1 96.69 51 ASP B CA 1
ATOM 1312 C C . ASP B 1 51 ? -9.32 6.059 3.346 1 96.69 51 ASP B C 1
ATOM 1314 O O . ASP B 1 51 ? -8.719 5.172 3.953 1 96.69 51 ASP B O 1
ATOM 1318 N N . TYR B 1 52 ? -10.352 5.836 2.527 1 98.5 52 TYR B N 1
ATOM 1319 C CA . TYR B 1 52 ? -10.812 4.473 2.291 1 98.5 52 TYR B CA 1
ATOM 1320 C C . TYR B 1 52 ? -11.5 4.355 0.933 1 98.5 52 TYR B C 1
ATOM 1322 O O . TYR B 1 52 ? -12.234 5.254 0.522 1 98.5 52 TYR B O 1
ATOM 1330 N N . TYR B 1 53 ? -11.188 3.316 0.295 1 98.25 53 TYR B N 1
ATOM 1331 C CA . TYR B 1 53 ? -11.789 2.914 -0.972 1 98.25 53 TYR B CA 1
ATOM 1332 C C . TYR B 1 53 ? -12.078 1.417 -0.988 1 98.25 53 TYR B C 1
ATOM 1334 O O . TYR B 1 53 ? -11.266 0.618 -0.511 1 98.25 53 TYR B O 1
ATOM 1342 N N . ASN B 1 54 ? -13.289 1.04 -1.514 1 97.62 54 ASN B N 1
ATOM 1343 C CA . ASN B 1 54 ? -13.57 -0.373 -1.747 1 97.62 54 ASN B CA 1
ATOM 1344 C C . ASN B 1 54 ? -14.203 -0.602 -3.115 1 97.62 54 ASN B C 1
ATOM 1346 O O . ASN B 1 54 ? -14.703 0.337 -3.736 1 97.62 54 ASN B O 1
ATOM 1350 N N . SER B 1 55 ? -14.094 -1.786 -3.564 1 95.5 55 SER B N 1
ATOM 1351 C CA . SER B 1 55 ? -14.484 -2.145 -4.926 1 95.5 55 SER B CA 1
ATOM 1352 C C . SER B 1 55 ? -16 -2.156 -5.086 1 95.5 55 SER B C 1
ATOM 1354 O O . SER B 1 55 ? -16.516 -2.301 -6.195 1 95.5 55 SER B O 1
ATOM 1356 N N . ARG B 1 56 ? -16.766 -2.023 -4.012 1 96.5 56 ARG B N 1
ATOM 1357 C CA . ARG B 1 56 ? -18.219 -1.946 -4.109 1 96.5 56 ARG B CA 1
ATOM 1358 C C . ARG B 1 56 ? -18.672 -0.515 -4.367 1 96.5 56 ARG B C 1
ATOM 1360 O O . ARG B 1 56 ? -19.375 -0.247 -5.352 1 96.5 56 ARG B O 1
ATOM 1367 N N . ASP B 1 57 ? -18.219 0.427 -3.512 1 98.12 57 ASP B N 1
ATOM 1368 C CA . ASP B 1 57 ? -18.672 1.812 -3.584 1 98.12 57 ASP B CA 1
ATOM 1369 C C . ASP B 1 57 ? -17.859 2.602 -4.617 1 98.12 57 ASP B C 1
ATOM 1371 O O . ASP B 1 57 ? -18.375 3.562 -5.199 1 98.12 57 ASP B O 1
ATOM 1375 N N . LYS B 1 58 ? -16.703 2.248 -4.789 1 98.25 58 LYS B N 1
ATOM 1376 C CA . LYS B 1 58 ? -15.805 2.768 -5.816 1 98.25 58 LYS B CA 1
ATOM 1377 C C . LYS B 1 58 ? -15.617 4.277 -5.672 1 98.25 58 LYS B C 1
ATOM 1379 O O . LYS B 1 58 ? -15.594 5 -6.668 1 98.25 58 LYS B O 1
ATOM 1384 N N . VAL B 1 59 ? -15.562 4.742 -4.402 1 98.75 59 VAL B N 1
ATOM 1385 C CA . VAL B 1 59 ? -15.297 6.141 -4.074 1 98.75 59 VAL B CA 1
ATOM 1386 C C . VAL B 1 59 ? -14.266 6.219 -2.951 1 98.75 59 VAL B C 1
ATOM 1388 O O . VAL B 1 59 ? -14.375 5.508 -1.949 1 98.75 59 VAL B O 1
ATOM 1391 N N . LYS B 1 60 ? -13.18 7 -3.193 1 98.56 60 LYS B N 1
ATOM 1392 C CA . LYS B 1 60 ? -12.273 7.336 -2.094 1 98.56 60 LYS B CA 1
ATOM 1393 C C . LYS B 1 60 ? -12.914 8.352 -1.154 1 98.56 60 LYS B C 1
ATOM 1395 O O . LYS B 1 60 ? -13.289 9.445 -1.58 1 98.56 60 LYS B O 1
ATOM 1400 N N . VAL B 1 61 ? -12.992 7.984 0.129 1 98.56 61 VAL B N 1
ATOM 1401 C CA . VAL B 1 61 ? -13.688 8.844 1.075 1 98.56 61 VAL B CA 1
ATOM 1402 C C . VAL B 1 61 ? -12.773 9.172 2.254 1 98.56 61 VAL B C 1
ATOM 1404 O O . VAL B 1 61 ? -11.922 8.359 2.627 1 98.56 61 VAL B O 1
ATOM 1407 N N . PRO B 1 62 ? -12.906 10.406 2.797 1 96.69 62 PRO B N 1
ATOM 1408 C CA . PRO B 1 62 ? -12.164 10.727 4.02 1 96.69 62 PRO B CA 1
ATOM 1409 C C . PRO B 1 62 ? -12.656 9.945 5.23 1 96.69 62 PRO B C 1
ATOM 1411 O O . PRO B 1 62 ? -13.859 9.695 5.359 1 96.69 62 PRO B O 1
ATOM 1414 N N . LYS B 1 63 ? -11.68 9.609 6.137 1 97.5 63 LYS B N 1
ATOM 1415 C CA . LYS B 1 63 ? -12.062 8.906 7.355 1 97.5 63 LYS B CA 1
ATOM 1416 C C . LYS B 1 63 ? -11.695 9.711 8.602 1 97.5 63 LYS B C 1
ATOM 1418 O O . LYS B 1 63 ? -11.875 9.242 9.727 1 97.5 63 LYS B O 1
ATOM 1423 N N . GLN B 1 64 ? -11.148 10.914 8.438 1 93.75 64 GLN B N 1
ATOM 1424 C CA . GLN B 1 64 ? -10.891 11.906 9.477 1 93.75 64 GLN B CA 1
ATOM 1425 C C . GLN B 1 64 ? -11.5 13.258 9.109 1 93.75 64 GLN B C 1
ATOM 1427 O O . GLN B 1 64 ? -11.461 13.672 7.949 1 93.75 64 GLN B O 1
ATOM 1432 N N . ASP B 1 65 ? -12.062 13.93 10.031 1 92.75 65 ASP B N 1
ATOM 1433 C CA . ASP B 1 65 ? -12.719 15.211 9.773 1 92.75 65 ASP B CA 1
ATOM 1434 C C . ASP B 1 65 ? -11.742 16.219 9.156 1 92.75 65 ASP B C 1
ATOM 1436 O O . ASP B 1 65 ? -12.094 16.938 8.227 1 92.75 65 ASP B O 1
ATOM 1440 N N . TRP B 1 66 ? -10.562 16.203 9.758 1 88.88 66 TRP B N 1
ATOM 1441 C CA . TRP B 1 66 ? -9.609 17.188 9.258 1 88.88 66 TRP B CA 1
ATOM 1442 C C . TRP B 1 66 ? -9.258 16.922 7.797 1 88.88 66 TRP B C 1
ATOM 1444 O O . TRP B 1 66 ? -9 17.844 7.027 1 88.88 66 TRP B O 1
ATOM 1454 N N . MET B 1 67 ? -9.242 15.602 7.426 1 91.75 67 MET B N 1
ATOM 1455 C CA . MET B 1 67 ? -9.008 15.266 6.023 1 91.75 67 MET B CA 1
ATOM 1456 C C . MET B 1 67 ? -10.133 15.789 5.145 1 91.75 67 MET B C 1
ATOM 1458 O O . MET B 1 67 ? -9.891 16.312 4.055 1 91.75 67 MET B O 1
ATOM 1462 N N . LYS B 1 68 ? -11.312 15.586 5.562 1 93.12 68 LYS B N 1
ATOM 1463 C CA . LYS B 1 68 ? -12.492 16.031 4.828 1 93.12 68 LYS B CA 1
ATOM 1464 C C . LYS B 1 68 ? -12.5 17.547 4.668 1 93.12 68 LYS B C 1
ATOM 1466 O O . LYS B 1 68 ? -12.742 18.062 3.572 1 93.12 68 LYS B O 1
ATOM 1471 N N . GLU B 1 69 ? -12.219 18.266 5.664 1 91.5 69 GLU B N 1
ATOM 1472 C CA . GLU B 1 69 ? -12.367 19.719 5.719 1 91.5 69 GLU B CA 1
ATOM 1473 C C . GLU B 1 69 ? -11.242 20.406 4.961 1 91.5 69 GLU B C 1
ATOM 1475 O O . GLU B 1 69 ? -11.445 21.484 4.383 1 91.5 69 GLU B O 1
ATOM 1480 N N . ARG B 1 70 ? -10.18 19.797 4.891 1 87.81 70 ARG B N 1
ATOM 1481 C CA . ARG B 1 70 ? -9 20.484 4.367 1 87.81 70 ARG B CA 1
ATOM 1482 C C . ARG B 1 70 ? -8.844 20.234 2.873 1 87.81 70 ARG B C 1
ATOM 1484 O O . ARG B 1 70 ? -8.078 20.922 2.199 1 87.81 70 ARG B O 1
ATOM 1491 N N . ASN B 1 71 ? -9.438 19.203 2.428 1 89.44 71 ASN B N 1
ATOM 1492 C CA . ASN B 1 71 ? -9.25 18.859 1.024 1 89.44 71 ASN B CA 1
ATOM 1493 C C . ASN B 1 71 ? -10.484 19.188 0.193 1 89.44 71 ASN B C 1
ATOM 1495 O O . ASN B 1 71 ? -11.609 19.125 0.688 1 89.44 71 ASN B O 1
ATOM 1499 N N . THR B 1 72 ? -10.195 19.562 -1.041 1 92.25 72 THR B N 1
ATOM 1500 C CA . THR B 1 72 ? -11.25 19.953 -1.977 1 92.25 72 THR B CA 1
ATOM 1501 C C . THR B 1 72 ? -11.953 18.719 -2.541 1 92.25 72 THR B C 1
ATOM 1503 O O . THR B 1 72 ? -11.438 17.609 -2.43 1 92.25 72 THR B O 1
ATOM 1506 N N . LYS B 1 73 ? -13.008 18.969 -3.203 1 95.94 73 LYS B N 1
ATOM 1507 C CA . LYS B 1 73 ? -13.688 17.922 -3.947 1 95.94 73 LYS B CA 1
ATOM 1508 C C . LYS B 1 73 ? -12.789 17.328 -5.027 1 95.94 73 LYS B C 1
ATOM 1510 O O . LYS B 1 73 ? -12.805 16.125 -5.27 1 95.94 73 LYS B O 1
ATOM 1515 N N . ASP B 1 74 ? -12.055 18.188 -5.664 1 95.38 74 ASP B N 1
ATOM 1516 C CA . ASP B 1 74 ? -11.156 17.766 -6.727 1 95.38 74 ASP B CA 1
ATOM 1517 C C . ASP B 1 74 ? -10.117 16.766 -6.199 1 95.38 74 ASP B C 1
ATOM 1519 O O . ASP B 1 74 ? -9.781 15.797 -6.879 1 95.38 74 ASP B O 1
ATOM 1523 N N . TYR B 1 75 ? -9.625 16.984 -5.027 1 93.12 75 TYR B N 1
ATOM 1524 C CA . TYR B 1 75 ? -8.68 16.078 -4.383 1 93.12 75 TYR B CA 1
ATOM 1525 C C . TYR B 1 75 ? -9.289 14.688 -4.234 1 93.12 75 TYR B C 1
ATOM 1527 O O . TYR B 1 75 ? -8.648 13.688 -4.57 1 93.12 75 TYR B O 1
ATOM 1535 N N . TRP B 1 76 ? -10.438 14.625 -3.832 1 96.12 76 TRP B N 1
ATOM 1536 C CA . TRP B 1 76 ? -11.109 13.352 -3.58 1 96.12 76 TRP B CA 1
ATOM 1537 C C . TRP B 1 76 ? -11.5 12.68 -4.887 1 96.12 76 TRP B C 1
ATOM 1539 O O . TRP B 1 76 ? -11.383 11.453 -5.02 1 96.12 76 TRP B O 1
ATOM 1549 N N . ASP B 1 77 ? -11.914 13.492 -5.883 1 97.12 77 ASP B N 1
ATOM 1550 C CA . ASP B 1 77 ? -12.273 12.953 -7.188 1 97.12 77 ASP B CA 1
ATOM 1551 C C . ASP B 1 77 ? -11.062 12.344 -7.883 1 97.12 77 ASP B C 1
ATOM 1553 O O . ASP B 1 77 ? -11.141 11.25 -8.438 1 97.12 77 ASP B O 1
ATOM 1557 N N . LYS B 1 78 ? -10.016 13.086 -7.828 1 95.69 78 LYS B N 1
ATOM 1558 C CA . LYS B 1 78 ? -8.797 12.578 -8.438 1 95.69 78 LYS B CA 1
ATOM 1559 C C . LYS B 1 78 ? -8.32 11.305 -7.738 1 95.69 78 LYS B C 1
ATOM 1561 O O . LYS B 1 78 ? -7.887 10.352 -8.391 1 95.69 78 LYS B O 1
ATOM 1566 N N . GLY B 1 79 ? -8.406 11.328 -6.363 1 95 79 GLY B N 1
ATOM 1567 C CA . GLY B 1 79 ? -8.078 10.125 -5.613 1 95 79 GLY B CA 1
ATOM 1568 C C . GLY B 1 79 ? -8.969 8.945 -5.953 1 95 79 GLY B C 1
ATOM 1569 O O . GLY B 1 79 ? -8.492 7.812 -6.051 1 95 79 GLY B O 1
ATOM 1570 N N . THR B 1 80 ? -10.211 9.227 -6.109 1 97.75 80 THR B N 1
ATOM 1571 C CA . THR B 1 80 ? -11.156 8.1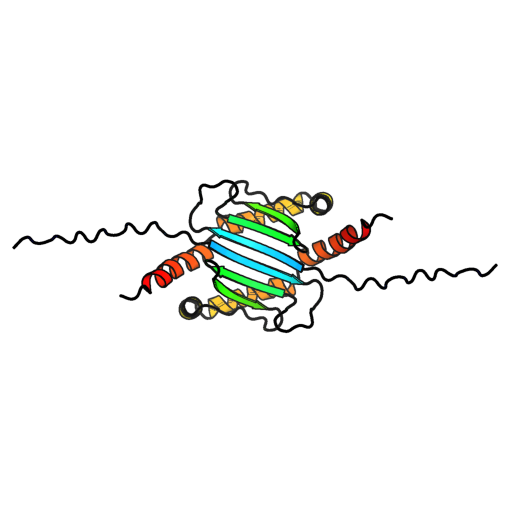88 -6.504 1 97.75 80 THR B CA 1
ATOM 1572 C C . THR B 1 80 ? -10.773 7.598 -7.859 1 97.75 80 THR B C 1
ATOM 1574 O O . THR B 1 80 ? -10.711 6.375 -8.016 1 97.75 80 THR B O 1
ATOM 1577 N N . GLN B 1 81 ? -10.414 8.445 -8.82 1 97 81 GLN B N 1
ATOM 1578 C CA . GLN B 1 81 ? -10.047 7.977 -10.148 1 97 81 GLN B CA 1
ATOM 1579 C C . GLN B 1 81 ? -8.781 7.133 -10.102 1 97 81 GLN B C 1
ATOM 1581 O O . GLN B 1 81 ? -8.68 6.109 -10.789 1 97 81 GLN B O 1
ATOM 1586 N N . SER B 1 82 ? -7.836 7.594 -9.32 1 91.88 82 SER B N 1
ATOM 1587 C CA . SER B 1 82 ? -6.594 6.844 -9.156 1 91.88 82 SER B CA 1
ATOM 1588 C C . SER B 1 82 ? -6.863 5.438 -8.633 1 91.88 82 SER B C 1
ATOM 1590 O O . SER B 1 82 ? -6.344 4.457 -9.172 1 91.88 82 SER B O 1
ATOM 1592 N N . ARG B 1 83 ? -7.691 5.312 -7.578 1 94.69 83 ARG B N 1
ATOM 1593 C CA . ARG B 1 83 ? -7.996 4.016 -6.977 1 94.69 83 ARG B CA 1
ATOM 1594 C C . ARG B 1 83 ? -8.82 3.152 -7.926 1 94.69 83 ARG B C 1
ATOM 1596 O O . ARG B 1 83 ? -8.617 1.938 -7.996 1 94.69 83 ARG B O 1
ATOM 1603 N N . ARG B 1 84 ? -9.711 3.797 -8.68 1 95 84 ARG B N 1
ATOM 1604 C CA . ARG B 1 84 ? -10.539 3.059 -9.625 1 95 84 ARG B CA 1
ATOM 1605 C C . ARG B 1 84 ? -9.68 2.408 -10.711 1 95 84 ARG B C 1
ATOM 1607 O O . ARG B 1 84 ? -9.938 1.272 -11.109 1 95 84 ARG B O 1
ATOM 1614 N N . SER B 1 85 ? -8.75 3.156 -11.188 1 91.12 85 SER B N 1
ATOM 1615 C CA . SER B 1 85 ? -7.859 2.617 -12.211 1 91.12 85 SER B CA 1
ATOM 1616 C C . SER B 1 85 ? -7.121 1.384 -11.695 1 91.12 85 SER B C 1
ATOM 1618 O O . SER B 1 85 ? -7 0.385 -12.414 1 91.12 85 SER B O 1
ATOM 1620 N N . LYS B 1 86 ? -6.656 1.42 -10.477 1 89 86 LYS B N 1
ATOM 1621 C CA . LYS B 1 86 ? -5.965 0.287 -9.875 1 89 86 LYS B CA 1
ATOM 1622 C C . LYS B 1 86 ? -6.922 -0.877 -9.633 1 89 86 LYS B C 1
ATOM 1624 O O . LYS B 1 86 ? -6.559 -2.037 -9.844 1 89 86 LYS B O 1
ATOM 1629 N N . ASP B 1 87 ? -8.094 -0.513 -9.211 1 90.75 87 ASP B N 1
ATOM 1630 C CA . ASP B 1 87 ? -9.156 -1.481 -8.977 1 90.75 87 ASP B CA 1
ATOM 1631 C C . ASP B 1 87 ? -9.539 -2.207 -10.266 1 90.75 87 ASP B C 1
ATOM 1633 O O . ASP B 1 87 ? -9.664 -3.434 -10.273 1 90.75 87 ASP B O 1
ATOM 1637 N N . ASP B 1 88 ? -9.648 -1.336 -11.391 1 85.62 88 ASP B N 1
ATOM 1638 C CA . ASP B 1 88 ? -10.07 -1.881 -12.68 1 85.62 88 ASP B CA 1
ATOM 1639 C C . ASP B 1 88 ? -8.938 -2.662 -13.344 1 85.62 88 ASP B C 1
ATOM 1641 O O . ASP B 1 88 ? -9.18 -3.641 -14.047 1 85.62 88 ASP B O 1
ATOM 1645 N N . CYS B 1 89 ? -7.797 -1.692 -13.438 1 66.75 89 CYS B N 1
ATOM 1646 C CA . CYS B 1 89 ? -6.648 -2.385 -14.016 1 66.75 89 CYS B CA 1
ATOM 1647 C C . CYS B 1 89 ? -6.242 -3.574 -13.156 1 66.75 89 CYS B C 1
ATOM 1649 O O . CYS B 1 89 ? -5.379 -4.359 -13.547 1 66.75 89 CYS B O 1
ATOM 1651 N N . HIS B 1 90 ? -6.969 -3.24 -12.344 1 54.22 90 HIS B N 1
ATOM 1652 C CA . HIS B 1 90 ? -6.617 -4.117 -11.234 1 54.22 90 HIS B CA 1
ATOM 1653 C C . HIS B 1 90 ? -5.727 -5.266 -11.695 1 54.22 90 HIS B C 1
ATOM 1655 O O . HIS B 1 90 ? -4.688 -5.535 -11.094 1 54.22 90 HIS B O 1
ATOM 1661 N N . CYS B 1 91 ? -5.648 -7.102 -11.539 1 46.22 91 CYS B N 1
ATOM 1662 C CA . CYS B 1 91 ? -4.762 -8.117 -10.984 1 46.22 91 CYS B CA 1
ATOM 1663 C C . CYS B 1 91 ? -3.795 -8.633 -12.047 1 46.22 91 CYS B C 1
ATOM 1665 O O . CYS B 1 91 ? -4.105 -9.586 -12.766 1 46.22 91 CYS B O 1
ATOM 1667 N N . GLU B 1 92 ? -3.625 -7.621 -12.93 1 45.38 92 GLU B N 1
ATOM 1668 C CA . GLU B 1 92 ? -2.547 -8.352 -13.594 1 45.38 92 GLU B CA 1
ATOM 1669 C C . GLU B 1 92 ? -1.489 -8.805 -12.594 1 45.38 92 GLU B C 1
ATOM 1671 O O . GLU B 1 92 ? -1.006 -9.938 -12.656 1 45.38 92 GLU B O 1
ATOM 1676 N N . ALA B 1 93 ? -1.103 -7.758 -11.773 1 51.25 93 ALA B N 1
ATOM 1677 C CA . ALA B 1 93 ? -0.135 -8.234 -10.789 1 51.25 93 ALA B CA 1
ATOM 1678 C C . ALA B 1 93 ? -0.742 -9.328 -9.906 1 51.25 93 ALA B C 1
ATOM 1680 O O . ALA B 1 93 ? -0.079 -10.312 -9.586 1 51.25 93 ALA B O 1
ATOM 1681 N N . HIS B 1 94 ? -2.1 -9.031 -9.547 1 54.84 94 HIS B N 1
ATOM 1682 C CA . HIS B 1 94 ? -2.777 -10.102 -8.828 1 54.84 94 HIS B CA 1
ATOM 1683 C C . HIS B 1 94 ? -2.863 -11.367 -9.688 1 54.84 94 HIS B C 1
ATOM 1685 O O . HIS B 1 94 ? -2.588 -12.469 -9.203 1 54.84 94 HIS B O 1
ATOM 1691 N N . HIS B 1 95 ? -3.254 -10.945 -10.867 1 54.84 95 HIS B N 1
ATOM 1692 C CA . HIS B 1 95 ? -3.408 -12.109 -11.734 1 54.84 95 HIS B CA 1
ATOM 1693 C C . HIS B 1 95 ? -2.08 -12.828 -11.938 1 54.84 95 HIS B C 1
ATOM 1695 O O . HIS B 1 95 ? -2.016 -14.055 -11.875 1 54.84 95 HIS B O 1
ATOM 1701 N N . THR B 1 96 ? -1.159 -12 -12.094 1 56.47 96 THR B N 1
ATOM 1702 C CA . THR B 1 96 ? 0.124 -12.641 -12.375 1 56.47 96 THR B CA 1
ATOM 1703 C C . THR B 1 96 ? 0.646 -13.367 -11.141 1 56.47 96 THR B C 1
ATOM 1705 O O . THR B 1 96 ? 1.093 -14.508 -11.227 1 56.47 96 THR B O 1
ATOM 1708 N N . VAL B 1 97 ? 0.476 -12.672 -10.039 1 62.41 97 VAL B N 1
ATOM 1709 C CA . VAL B 1 97 ? 1.037 -13.266 -8.836 1 62.41 97 VAL B CA 1
ATOM 1710 C C . VAL B 1 97 ? 0.184 -14.453 -8.391 1 62.41 97 VAL B C 1
ATOM 1712 O O . VAL B 1 97 ? 0.714 -15.508 -8.031 1 62.41 97 VAL B O 1
ATOM 1715 N N . THR B 1 98 ? -1.047 -14.211 -8.523 1 61.38 98 THR B N 1
ATOM 1716 C CA . THR B 1 98 ? -1.935 -15.266 -8.047 1 61.38 98 THR B CA 1
ATOM 1717 C C . THR B 1 98 ? -1.927 -16.453 -9.008 1 61.38 98 THR B C 1
ATOM 1719 O O . THR B 1 98 ? -1.92 -17.609 -8.578 1 61.38 98 THR B O 1
ATOM 1722 N N . GLN B 1 99 ? -1.987 -16.109 -10.25 1 58.31 99 GLN B N 1
ATOM 1723 C CA . GLN B 1 99 ? -1.968 -17.234 -11.195 1 58.31 99 GLN B CA 1
ATOM 1724 C C . GLN B 1 99 ? -0.653 -18 -11.109 1 58.31 99 GLN B C 1
ATOM 1726 O O . GLN B 1 99 ? -0.646 -19.234 -11.141 1 58.31 99 GLN B O 1
ATOM 1731 N N . GLN B 1 100 ? 0.364 -17.297 -11 1 57.66 100 GLN B N 1
ATOM 1732 C CA . GLN B 1 100 ? 1.656 -17.969 -10.93 1 57.66 100 GLN B CA 1
ATOM 1733 C C . GLN B 1 100 ? 1.834 -18.688 -9.594 1 57.66 100 GLN B C 1
ATOM 1735 O O . GLN B 1 100 ? 2.355 -19.797 -9.539 1 57.66 100 GLN B O 1
ATOM 1740 N N . ASN B 1 101 ? 1.541 -17.969 -8.555 1 55.91 101 ASN B N 1
ATOM 1741 C CA . ASN B 1 101 ? 1.706 -18.578 -7.234 1 55.91 101 ASN B CA 1
ATOM 1742 C C . ASN B 1 101 ? 0.776 -19.766 -7.039 1 55.91 101 ASN B C 1
ATOM 1744 O O . ASN B 1 101 ? 1.16 -20.766 -6.43 1 55.91 101 ASN B O 1
ATOM 1748 N N . VAL B 1 102 ? -0.465 -19.547 -7.461 1 52.28 102 VAL B N 1
ATOM 1749 C CA . VAL B 1 102 ? -1.426 -20.641 -7.328 1 52.28 102 VAL B CA 1
ATOM 1750 C C . VAL B 1 102 ? -0.926 -21.859 -8.094 1 52.28 102 VAL B C 1
ATOM 1752 O O . VAL B 1 102 ? -1.058 -23 -7.617 1 52.28 102 VAL B O 1
ATOM 1755 N N . SER B 1 103 ? -0.403 -21.547 -9.219 1 51.62 103 SER B N 1
ATOM 1756 C CA . SER B 1 103 ? 0.109 -22.719 -9.93 1 51.62 103 SER B CA 1
ATOM 1757 C C . SER B 1 103 ? 1.33 -23.297 -9.234 1 51.62 103 SER B C 1
ATOM 1759 O O . SER B 1 103 ? 1.482 -24.516 -9.156 1 51.62 103 SER B O 1
ATOM 1761 N N . SER B 1 104 ? 2.193 -22.453 -8.773 1 49.97 104 SER B N 1
ATOM 1762 C CA . SER B 1 104 ? 3.451 -22.953 -8.227 1 49.97 104 SER B CA 1
ATOM 1763 C C . SER B 1 104 ? 3.291 -23.391 -6.773 1 49.97 104 SER B C 1
ATOM 1765 O O . SER B 1 104 ? 3.893 -24.375 -6.344 1 49.97 104 SER B O 1
ATOM 1767 N N . ALA B 1 105 ? 2.691 -22.625 -5.863 1 46.56 105 ALA B N 1
ATOM 1768 C CA . ALA B 1 105 ? 2.465 -23.109 -4.504 1 46.56 105 ALA B CA 1
ATOM 1769 C C . ALA B 1 105 ? 1.75 -24.453 -4.512 1 46.56 105 ALA B C 1
ATOM 1771 O O . ALA B 1 105 ? 1.991 -25.297 -3.643 1 46.56 105 ALA B O 1
ATOM 1772 N N . PHE B 1 106 ? 0.789 -24.578 -5.402 1 40.66 106 PHE B N 1
ATOM 1773 C CA . PHE B 1 106 ? 0.037 -25.828 -5.391 1 40.66 106 PHE B CA 1
ATOM 1774 C C . PHE B 1 106 ? 0.799 -26.938 -6.125 1 40.66 106 PHE B C 1
ATOM 1776 O O . PHE B 1 106 ? 0.577 -28.125 -5.879 1 40.66 106 PHE B O 1
ATOM 1783 N N . ASN B 1 107 ? 1.502 -26.578 -7.062 1 39.78 107 ASN B N 1
ATOM 1784 C CA . ASN B 1 107 ? 2.186 -27.719 -7.668 1 39.78 107 ASN B CA 1
ATOM 1785 C C . ASN B 1 107 ? 3.32 -28.219 -6.781 1 39.78 107 ASN B C 1
ATOM 1787 O O . ASN B 1 107 ? 3.965 -29.219 -7.102 1 39.78 107 ASN B O 1
ATOM 1791 N N . HIS B 1 108 ? 3.795 -27.453 -5.801 1 37.75 108 HIS B N 1
ATOM 1792 C CA . HIS B 1 108 ? 4.824 -28.109 -5.004 1 37.75 108 HIS B CA 1
ATOM 1793 C C . HIS B 1 108 ? 4.207 -29.016 -3.938 1 37.75 108 HIS B C 1
ATOM 1795 O O . HIS B 1 108 ? 4.391 -28.781 -2.74 1 37.75 108 HIS B O 1
ATOM 1801 N N . HIS B 1 109 ? 2.951 -29.344 -4.031 1 34.56 109 HIS B N 1
ATOM 1802 C CA . HIS B 1 109 ? 2.664 -30.547 -3.264 1 34.56 109 HIS B CA 1
ATOM 1803 C C . HIS B 1 109 ? 3.557 -31.703 -3.699 1 34.56 109 HIS B C 1
ATOM 1805 O O . HIS B 1 109 ? 3.68 -31.984 -4.895 1 34.56 109 HIS B O 1
ATOM 1811 N N . PRO B 1 110 ? 4.578 -32 -2.787 1 34.72 110 PRO B N 1
ATOM 1812 C CA . PRO B 1 110 ? 5.273 -33.281 -3.043 1 34.72 110 PRO B CA 1
ATOM 1813 C C . PRO B 1 110 ? 4.324 -34.406 -3.461 1 34.72 110 PRO B C 1
ATOM 1815 O O . PRO B 1 110 ? 3.18 -34.438 -3.002 1 34.72 110 PRO B O 1
ATOM 1818 N N . GLU B 1 111 ? 4.516 -34.969 -4.613 1 26.77 111 GLU B N 1
ATOM 1819 C CA . GLU B 1 111 ? 4.109 -36.375 -4.633 1 26.77 111 GLU B CA 1
ATOM 1820 C C . GLU B 1 111 ? 4.637 -37.125 -3.412 1 26.77 111 GLU B C 1
ATOM 1822 O O . GLU B 1 111 ? 5.727 -36.812 -2.916 1 26.77 111 GLU B O 1
#